Protein AF-A0A9D6F5I5-F1 (afdb_monomer)

pLDDT: mean 85.79, std 15.67, range [41.0, 98.31]

Structure (mmCIF, N/CA/C/O backbone):
data_AF-A0A9D6F5I5-F1
#
_entry.id   AF-A0A9D6F5I5-F1
#
loop_
_atom_site.group_PDB
_atom_site.id
_atom_site.type_symbol
_atom_site.label_atom_id
_atom_site.label_alt_id
_atom_site.label_comp_id
_atom_site.label_asym_id
_atom_site.label_entity_id
_atom_site.label_seq_id
_atom_site.pdbx_PDB_ins_code
_atom_site.Cartn_x
_atom_site.Cartn_y
_atom_site.Cartn_z
_atom_site.occupancy
_atom_site.B_iso_or_equiv
_atom_site.auth_seq_id
_atom_site.auth_comp_id
_atom_site.auth_asym_id
_atom_site.auth_atom_id
_atom_site.pdbx_PDB_model_num
ATOM 1 N N . MET A 1 1 ? 26.622 -11.776 43.137 1.00 51.50 1 MET A N 1
ATOM 2 C CA . MET A 1 1 ? 26.596 -10.691 42.119 1.00 51.50 1 MET A CA 1
ATOM 3 C C . MET A 1 1 ? 27.071 -11.110 40.715 1.00 51.50 1 MET A C 1
ATOM 5 O O . MET A 1 1 ? 27.052 -10.270 39.824 1.00 51.50 1 MET A O 1
ATOM 9 N N . ALA A 1 2 ? 27.438 -12.376 40.465 1.00 51.19 2 ALA A N 1
ATOM 10 C CA . ALA A 1 2 ? 27.791 -12.853 39.118 1.00 51.19 2 ALA A CA 1
ATOM 11 C C . ALA A 1 2 ? 26.569 -13.289 38.275 1.00 51.19 2 ALA A C 1
ATOM 13 O O . ALA A 1 2 ? 26.605 -13.208 37.051 1.00 51.19 2 ALA A O 1
ATOM 14 N N . GLU A 1 3 ? 25.461 -13.675 38.912 1.00 49.00 3 GLU A N 1
ATOM 15 C CA . GLU A 1 3 ? 24.304 -14.272 38.224 1.00 49.00 3 GLU A CA 1
ATOM 16 C C . GLU A 1 3 ? 23.488 -13.281 37.372 1.00 49.00 3 GLU A C 1
ATOM 18 O O . GLU A 1 3 ? 23.014 -13.654 36.304 1.00 49.00 3 GLU A O 1
ATOM 23 N N . MET A 1 4 ? 23.401 -11.995 37.750 1.00 51.09 4 MET A N 1
ATOM 24 C CA . MET A 1 4 ? 22.683 -10.975 36.955 1.00 51.09 4 MET A CA 1
ATOM 25 C C . MET A 1 4 ? 23.381 -10.592 35.638 1.00 51.09 4 MET A C 1
ATOM 27 O O . MET A 1 4 ? 22.740 -10.075 34.721 1.00 51.09 4 MET A O 1
ATOM 31 N N . ARG A 1 5 ? 24.695 -10.829 35.522 1.00 54.31 5 ARG A N 1
ATOM 32 C CA . ARG A 1 5 ? 25.448 -10.511 34.296 1.00 54.31 5 ARG A CA 1
ATOM 33 C C . ARG A 1 5 ? 25.302 -11.606 33.246 1.00 54.31 5 ARG A C 1
ATOM 35 O O . ARG A 1 5 ? 25.242 -11.298 32.062 1.00 54.31 5 ARG A O 1
ATOM 42 N N . VAL A 1 6 ? 25.186 -12.860 33.679 1.00 59.25 6 VAL A N 1
ATOM 43 C CA . VAL A 1 6 ? 25.039 -14.009 32.777 1.00 59.25 6 VAL A CA 1
ATOM 44 C C . VAL A 1 6 ? 23.636 -14.047 32.168 1.00 59.25 6 VAL A C 1
ATOM 46 O O . VAL A 1 6 ? 23.504 -14.226 30.962 1.00 59.25 6 VAL A O 1
ATOM 49 N N . SER A 1 7 ? 22.592 -13.779 32.956 1.00 60.09 7 SER A N 1
ATOM 50 C CA . SER A 1 7 ? 21.209 -13.727 32.461 1.00 60.09 7 SER A CA 1
ATOM 51 C C . SER A 1 7 ? 20.972 -12.581 31.472 1.00 60.09 7 SER A C 1
ATOM 53 O O . SER A 1 7 ? 20.379 -12.798 30.418 1.00 60.09 7 SER A O 1
ATOM 55 N N . SER A 1 8 ? 21.511 -11.388 31.739 1.00 63.06 8 SER A N 1
ATOM 56 C CA . SER A 1 8 ? 21.415 -10.251 30.808 1.00 63.06 8 SER A CA 1
ATOM 57 C C . SER A 1 8 ? 22.163 -10.507 29.493 1.00 63.06 8 SER A C 1
ATOM 59 O O . SER A 1 8 ? 21.682 -10.142 28.421 1.00 63.06 8 SER A O 1
ATOM 61 N N . PHE A 1 9 ? 23.319 -11.176 29.557 1.00 68.38 9 PHE A N 1
ATOM 62 C CA . PHE A 1 9 ? 24.098 -11.525 28.368 1.00 68.38 9 PHE A CA 1
ATOM 63 C C . PHE A 1 9 ? 23.409 -12.605 27.523 1.00 68.38 9 PHE A C 1
ATOM 65 O O . PHE A 1 9 ? 23.397 -12.505 26.299 1.00 68.38 9 PHE A O 1
ATOM 72 N N . LEU A 1 10 ? 22.776 -13.598 28.158 1.00 65.31 10 LEU A N 1
ATOM 73 C CA . LEU A 1 10 ? 22.004 -14.637 27.466 1.00 65.31 10 LEU A CA 1
ATOM 74 C C . LEU A 1 10 ? 20.763 -14.070 26.767 1.00 65.31 10 LEU A C 1
ATOM 76 O O . LEU A 1 10 ? 20.483 -14.450 25.633 1.00 65.31 10 LEU A O 1
ATOM 80 N N . VAL A 1 11 ? 20.055 -13.127 27.397 1.00 69.69 11 VAL A N 1
ATOM 81 C CA . VAL A 1 11 ? 18.918 -12.437 26.766 1.00 69.69 11 VAL A CA 1
ATOM 82 C C . VAL A 1 11 ? 19.387 -11.598 25.577 1.00 69.69 11 VAL A C 1
ATOM 84 O O . VAL A 1 11 ? 18.787 -11.674 24.508 1.00 69.69 11 VAL A O 1
ATOM 87 N N . LEU A 1 12 ? 20.489 -10.854 25.712 1.00 69.50 12 LEU A N 1
ATOM 88 C CA . LEU A 1 12 ? 21.042 -10.065 24.611 1.00 69.50 12 LEU A CA 1
ATOM 89 C C . LEU A 1 12 ? 21.503 -10.955 23.445 1.00 69.50 12 LEU A C 1
ATOM 91 O O . LEU A 1 12 ? 21.184 -10.667 22.296 1.00 69.50 12 LEU A O 1
ATOM 95 N N . ALA A 1 13 ? 22.200 -12.059 23.730 1.00 66.00 13 ALA A N 1
ATOM 96 C CA . ALA A 1 13 ? 22.637 -13.018 22.717 1.00 66.00 13 ALA A CA 1
ATOM 97 C C . ALA A 1 13 ? 21.449 -13.693 22.013 1.00 66.00 13 ALA A C 1
ATOM 99 O O . ALA A 1 13 ? 21.483 -13.868 20.796 1.00 66.00 13 ALA A O 1
ATOM 100 N N . ALA A 1 14 ? 20.375 -14.008 22.745 1.00 69.62 14 ALA A N 1
ATOM 101 C CA . ALA A 1 14 ? 19.144 -14.533 22.165 1.00 69.62 14 ALA A CA 1
ATOM 102 C C . ALA A 1 14 ? 18.464 -13.502 21.251 1.00 69.62 14 ALA A C 1
ATOM 104 O O . ALA A 1 14 ? 18.068 -13.841 20.139 1.00 69.62 14 ALA A O 1
ATOM 105 N N . VAL A 1 15 ? 18.387 -12.234 21.666 1.00 70.25 15 VAL A N 1
ATOM 106 C CA . VAL A 1 15 ? 17.809 -11.155 20.848 1.00 70.25 15 VAL A CA 1
ATOM 107 C C . VAL A 1 15 ? 18.645 -10.909 19.592 1.00 70.25 15 VAL A C 1
ATOM 109 O O . VAL A 1 15 ? 18.094 -10.878 18.496 1.00 70.25 15 VAL A O 1
ATOM 112 N N . VAL A 1 16 ? 19.970 -10.798 19.716 1.00 72.62 16 VAL A N 1
ATOM 113 C CA . VAL A 1 16 ? 20.873 -10.593 18.570 1.00 72.62 16 VAL A CA 1
ATOM 114 C C . VAL A 1 16 ? 20.854 -11.799 17.630 1.00 72.62 16 VAL A C 1
ATOM 116 O O . VAL A 1 16 ? 20.830 -11.616 16.416 1.00 72.62 16 VAL A O 1
ATOM 119 N N . GLY A 1 17 ? 20.796 -13.022 18.162 1.00 72.06 17 GLY A N 1
ATOM 120 C CA . GLY A 1 17 ? 20.667 -14.241 17.364 1.00 72.06 17 GLY A CA 1
ATOM 121 C C . GLY A 1 17 ? 19.351 -14.293 16.587 1.00 72.06 17 GLY A C 1
ATOM 122 O O . GLY A 1 17 ? 19.360 -14.568 15.390 1.00 72.06 17 GLY A O 1
ATOM 123 N N . VAL A 1 18 ? 18.228 -13.956 17.228 1.00 68.69 18 VAL A N 1
ATOM 124 C CA . VAL A 1 18 ? 16.911 -13.907 16.571 1.00 68.69 18 VAL A CA 1
ATOM 125 C C . VAL A 1 18 ? 16.880 -12.817 15.501 1.00 68.69 18 VAL A C 1
ATOM 127 O O . VAL A 1 18 ? 16.489 -13.089 14.370 1.00 68.69 18 VAL A O 1
ATOM 130 N N . VAL A 1 19 ? 17.347 -11.606 15.813 1.00 67.94 19 VAL A N 1
ATOM 131 C CA . VAL A 1 19 ? 17.396 -10.494 14.850 1.00 67.94 19 VAL A CA 1
ATOM 132 C C . VAL A 1 19 ? 18.329 -10.821 13.680 1.00 67.94 19 VAL A C 1
ATOM 134 O O . VAL A 1 19 ? 17.962 -10.602 12.528 1.00 67.94 19 VAL A O 1
ATOM 137 N N . GLY A 1 20 ? 19.501 -11.404 13.944 1.00 64.62 20 GLY A N 1
ATOM 138 C CA . GLY A 1 20 ? 20.462 -11.799 12.914 1.00 64.62 20 GLY A CA 1
ATOM 139 C C . GLY A 1 20 ? 19.914 -12.867 11.966 1.00 64.62 20 GLY A C 1
ATOM 140 O O . GLY A 1 20 ? 20.012 -12.717 10.751 1.00 64.62 20 GLY A O 1
ATOM 141 N N . VAL A 1 21 ? 19.267 -13.907 12.500 1.00 61.44 21 VAL A N 1
ATOM 142 C CA . VAL A 1 21 ? 18.631 -14.966 11.694 1.00 61.44 21 VAL A CA 1
ATOM 143 C C . VAL A 1 21 ? 17.489 -14.411 10.844 1.00 61.44 21 VAL A C 1
ATOM 145 O O . VAL A 1 21 ? 17.321 -14.814 9.698 1.00 61.44 21 VAL A O 1
ATOM 148 N N . VAL A 1 22 ? 16.732 -13.451 11.369 1.00 56.22 22 VAL A N 1
ATOM 149 C CA . VAL A 1 22 ? 15.618 -12.807 10.664 1.00 56.22 22 VAL A CA 1
ATOM 150 C C . VAL A 1 22 ? 16.105 -11.942 9.514 1.00 56.22 22 VAL A C 1
ATOM 152 O O . VAL A 1 22 ? 15.560 -12.034 8.418 1.00 56.22 22 VAL A O 1
ATOM 155 N N . VAL A 1 23 ? 17.143 -11.135 9.741 1.00 61.41 23 VAL A N 1
ATOM 156 C CA . VAL A 1 23 ? 17.766 -10.330 8.685 1.00 61.41 23 VAL A CA 1
ATOM 157 C C . VAL A 1 23 ? 18.320 -11.254 7.598 1.00 61.41 23 VAL A C 1
ATOM 159 O O . VAL A 1 23 ? 18.020 -11.069 6.424 1.00 61.41 23 VAL A O 1
ATOM 162 N N . LEU A 1 24 ? 19.039 -12.314 7.971 1.00 56.88 24 LEU A N 1
ATOM 163 C CA . LEU A 1 24 ? 19.604 -13.262 7.007 1.00 56.88 24 LEU A CA 1
ATOM 164 C C . LEU A 1 24 ? 18.535 -14.070 6.248 1.00 56.88 24 LEU A C 1
ATOM 166 O O . LEU A 1 24 ? 18.738 -14.386 5.076 1.00 56.88 24 LEU A O 1
ATOM 170 N N . ALA A 1 25 ? 17.388 -14.360 6.868 1.00 57.78 25 ALA A N 1
ATOM 171 C CA . ALA A 1 25 ? 16.251 -15.006 6.211 1.00 57.78 25 ALA A CA 1
ATOM 172 C C . ALA A 1 25 ? 15.509 -14.058 5.250 1.00 57.78 25 ALA A C 1
ATOM 174 O O . ALA A 1 25 ? 15.155 -14.471 4.149 1.00 57.78 25 ALA A O 1
ATOM 175 N N . PHE A 1 26 ? 15.318 -12.786 5.622 1.00 54.62 26 PHE A N 1
ATOM 176 C CA . PHE A 1 26 ? 14.706 -11.772 4.750 1.00 54.62 26 PHE A CA 1
ATOM 177 C C . PHE A 1 26 ? 15.568 -11.446 3.521 1.00 54.62 26 PHE A C 1
ATOM 179 O O . PHE A 1 26 ? 15.021 -11.141 2.466 1.00 54.62 26 PHE A O 1
ATOM 186 N N . PHE A 1 27 ? 16.896 -11.551 3.635 1.00 51.22 27 PHE A N 1
ATOM 187 C CA . PHE A 1 27 ? 17.845 -11.341 2.533 1.00 51.22 27 PHE A CA 1
ATOM 188 C C . PHE A 1 27 ? 18.249 -12.633 1.791 1.00 51.22 27 PHE A C 1
ATOM 190 O O . PHE A 1 27 ? 19.185 -12.614 0.995 1.00 51.22 27 PHE A O 1
ATOM 197 N N . GLY A 1 28 ? 17.562 -13.759 2.027 1.00 44.28 28 GLY A N 1
ATOM 198 C CA . GLY A 1 28 ? 17.735 -14.993 1.246 1.00 44.28 28 GLY A CA 1
ATOM 199 C C . GLY A 1 28 ? 19.041 -15.765 1.485 1.00 44.28 28 GLY A C 1
ATOM 200 O O . GLY A 1 28 ? 19.392 -16.620 0.678 1.00 44.28 28 GLY A O 1
ATOM 201 N N . TYR A 1 29 ? 19.763 -15.496 2.579 1.00 48.44 29 TYR A N 1
ATOM 202 C CA . TYR A 1 29 ? 21.096 -16.066 2.832 1.00 48.44 29 TYR A CA 1
ATOM 203 C C . TYR A 1 29 ? 21.078 -17.443 3.525 1.00 48.44 29 TYR A C 1
ATOM 205 O O . TYR A 1 29 ? 22.088 -18.144 3.519 1.00 48.44 29 TYR A O 1
ATOM 213 N N . ILE A 1 30 ? 19.958 -17.851 4.139 1.00 41.00 30 ILE A N 1
ATOM 214 C CA . ILE A 1 30 ? 19.840 -19.136 4.854 1.00 41.00 30 ILE A CA 1
ATOM 215 C C . ILE A 1 30 ? 18.562 -19.867 4.424 1.00 41.00 30 ILE A C 1
ATOM 217 O O . ILE A 1 30 ? 17.453 -19.380 4.638 1.00 41.00 30 ILE A O 1
ATOM 221 N N . GLY A 1 31 ? 18.709 -21.077 3.874 1.00 42.28 31 GLY A N 1
ATOM 222 C CA . GLY A 1 31 ? 17.602 -22.005 3.629 1.00 42.28 31 GLY A CA 1
ATOM 223 C C . GLY A 1 31 ? 17.143 -22.672 4.928 1.00 42.28 31 GLY A C 1
ATOM 224 O O . GLY A 1 31 ? 17.719 -23.667 5.363 1.00 42.28 31 GLY A O 1
ATOM 225 N N . ILE A 1 32 ? 16.115 -22.125 5.581 1.00 47.78 32 ILE A N 1
ATOM 226 C CA . ILE A 1 32 ? 15.595 -22.645 6.857 1.00 47.78 32 ILE A CA 1
ATOM 227 C C . ILE A 1 32 ? 14.563 -23.755 6.582 1.00 47.78 32 ILE A C 1
ATOM 229 O O . ILE A 1 32 ? 13.362 -23.505 6.518 1.00 47.78 32 ILE A O 1
ATOM 233 N N . GLY A 1 33 ? 15.042 -24.993 6.407 1.00 41.75 33 GLY A N 1
ATOM 234 C CA . GLY A 1 33 ? 14.223 -26.173 6.076 1.00 41.75 33 GLY A CA 1
ATOM 235 C C . GLY A 1 33 ? 13.722 -27.030 7.253 1.00 41.75 33 GLY A C 1
ATOM 236 O O . GLY A 1 33 ? 13.024 -28.007 7.010 1.00 41.75 33 GLY A O 1
ATOM 237 N N . TRP A 1 34 ? 14.057 -26.715 8.515 1.00 47.59 34 TRP A N 1
ATOM 238 C CA . TRP A 1 34 ? 13.844 -27.650 9.647 1.00 47.59 34 TRP A CA 1
ATOM 239 C C . TRP A 1 34 ? 13.177 -27.090 10.919 1.00 47.59 34 TRP A C 1
ATOM 241 O O . TRP A 1 34 ? 12.869 -27.854 11.832 1.00 47.59 34 TRP A O 1
ATOM 251 N N . LEU A 1 35 ? 12.926 -25.779 11.015 1.00 46.94 35 LEU A N 1
ATOM 252 C CA . LEU A 1 35 ? 12.236 -25.197 12.174 1.00 46.94 35 LEU A CA 1
ATOM 253 C C . LEU A 1 35 ? 10.726 -25.268 11.954 1.00 46.94 35 LEU A C 1
ATOM 255 O O . LEU A 1 35 ? 10.239 -24.857 10.904 1.00 46.94 35 LEU A O 1
ATOM 259 N N . ASN A 1 36 ? 9.996 -25.780 12.949 1.00 52.22 36 ASN A N 1
ATOM 260 C CA . ASN A 1 36 ? 8.542 -25.923 12.930 1.00 52.22 36 ASN A CA 1
ATOM 261 C C . ASN A 1 36 ? 7.889 -24.549 12.686 1.00 52.22 36 ASN A C 1
ATOM 263 O O . ASN A 1 36 ? 7.715 -23.749 13.610 1.00 52.22 36 ASN A O 1
ATOM 267 N N . GLN A 1 37 ? 7.602 -24.257 11.412 1.00 55.47 37 GLN A N 1
ATOM 268 C CA . GLN A 1 37 ? 7.357 -22.906 10.902 1.00 55.47 37 GLN A CA 1
ATOM 269 C C . GLN A 1 37 ? 6.217 -22.198 11.630 1.00 55.47 37 GLN A C 1
ATOM 271 O O . GLN A 1 37 ? 6.246 -20.981 11.744 1.00 55.47 37 GLN A O 1
ATOM 276 N N . LYS A 1 38 ? 5.235 -22.939 12.154 1.00 52.84 38 LYS A N 1
ATOM 277 C CA . LYS A 1 38 ? 4.082 -22.372 12.864 1.00 52.84 38 LYS A CA 1
ATOM 278 C C . LYS A 1 38 ? 4.467 -21.760 14.213 1.00 52.84 38 LYS A C 1
ATOM 280 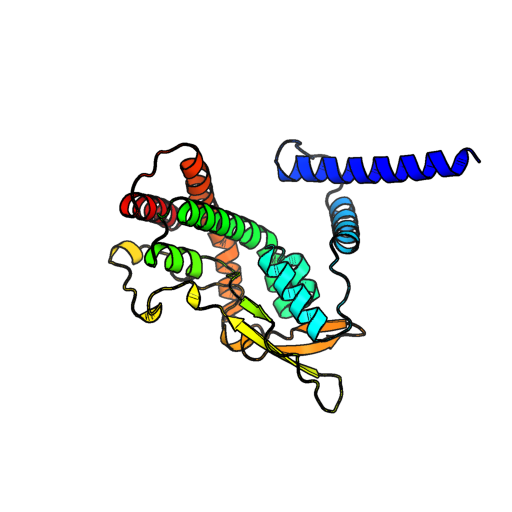O O . LYS A 1 38 ? 4.202 -20.585 14.429 1.00 52.84 38 LYS A O 1
ATOM 285 N N . ASN A 1 39 ? 5.185 -22.497 15.061 1.00 50.41 39 ASN A N 1
ATOM 286 C CA . ASN A 1 39 ? 5.555 -22.022 16.402 1.00 50.41 39 ASN A CA 1
ATOM 287 C C . ASN A 1 39 ? 6.603 -20.902 16.348 1.00 50.41 39 ASN A C 1
ATOM 289 O O . ASN A 1 39 ? 6.554 -19.969 17.146 1.00 50.41 39 ASN A O 1
ATOM 293 N N . LEU A 1 40 ? 7.533 -20.967 15.386 1.00 56.03 40 LEU A N 1
ATOM 294 C CA . LEU A 1 40 ? 8.501 -19.892 15.168 1.00 56.03 40 LEU A CA 1
ATOM 295 C C . LEU A 1 40 ? 7.805 -18.640 14.631 1.00 56.03 40 LEU A C 1
ATOM 297 O O . LEU A 1 40 ? 8.091 -17.549 15.100 1.00 56.03 40 LEU A O 1
ATOM 301 N N . LYS A 1 41 ? 6.869 -18.790 13.689 1.00 56.34 41 LYS A N 1
ATOM 302 C CA . LYS A 1 41 ? 6.108 -17.675 13.123 1.00 56.34 41 LYS A CA 1
ATOM 303 C C . LYS A 1 41 ? 5.210 -17.014 14.163 1.00 56.34 41 LYS A C 1
ATOM 305 O O . LYS A 1 41 ? 5.193 -15.798 14.216 1.00 56.34 41 LYS A O 1
ATOM 310 N N . GLU A 1 42 ? 4.539 -17.767 15.028 1.00 54.81 42 GLU A N 1
ATOM 311 C CA . GLU A 1 42 ? 3.703 -17.202 16.098 1.00 54.81 42 GLU A CA 1
ATOM 312 C C . GLU A 1 42 ? 4.531 -16.497 17.182 1.00 54.81 42 GLU A C 1
ATOM 314 O O . GLU A 1 42 ? 4.218 -15.368 17.557 1.00 54.81 42 GLU A O 1
ATOM 319 N N . ALA A 1 43 ? 5.634 -17.105 17.636 1.00 55.56 43 ALA A N 1
ATOM 320 C CA . ALA A 1 43 ? 6.542 -16.476 18.597 1.00 55.56 43 ALA A CA 1
ATOM 321 C C . ALA A 1 43 ? 7.255 -15.250 18.001 1.00 55.56 43 ALA A C 1
ATOM 323 O O . ALA A 1 43 ? 7.436 -14.239 18.678 1.00 55.56 43 ALA A O 1
ATOM 324 N N . PHE A 1 44 ? 7.622 -15.314 16.721 1.00 59.47 44 PHE A N 1
ATOM 325 C CA . PHE A 1 44 ? 8.238 -14.212 15.996 1.00 59.47 44 PHE A CA 1
ATOM 326 C C . PHE A 1 44 ? 7.242 -13.092 15.714 1.00 59.47 44 PHE A C 1
ATOM 328 O O . PHE A 1 44 ? 7.588 -11.936 15.890 1.00 59.47 44 PHE A O 1
ATOM 335 N N . GLU A 1 45 ? 5.997 -13.396 15.353 1.00 59.50 45 GLU A N 1
ATOM 336 C CA . GLU A 1 45 ? 4.948 -12.397 15.144 1.00 59.50 45 GLU A CA 1
ATOM 337 C C . GLU A 1 45 ? 4.502 -11.753 16.462 1.00 59.50 45 GLU A C 1
ATOM 339 O O . GLU A 1 45 ? 4.273 -10.544 16.488 1.00 59.50 45 GLU A O 1
ATOM 344 N N . GLY A 1 46 ? 4.437 -12.516 17.560 1.00 57.38 46 GLY A N 1
ATOM 345 C CA . GLY A 1 46 ? 4.171 -12.002 18.907 1.00 57.38 46 GLY A CA 1
ATOM 346 C C . GLY A 1 46 ? 5.320 -11.150 19.458 1.00 57.38 46 GLY A C 1
ATOM 347 O O . GLY A 1 46 ? 5.089 -10.056 19.975 1.00 57.38 46 GLY A O 1
ATOM 348 N N . GLY A 1 47 ? 6.566 -11.600 19.281 1.00 54.97 47 GLY A N 1
ATOM 349 C CA . GLY A 1 47 ? 7.778 -10.876 19.678 1.00 54.97 47 GLY A CA 1
ATOM 350 C C . GLY A 1 47 ? 8.045 -9.633 18.828 1.00 54.97 47 GLY A C 1
ATOM 351 O O . GLY A 1 47 ? 8.296 -8.560 19.379 1.00 54.97 47 GLY A O 1
ATOM 352 N N . LEU A 1 48 ? 7.917 -9.730 17.499 1.00 57.25 48 LEU A N 1
ATOM 353 C CA . LEU A 1 48 ? 7.952 -8.576 16.598 1.00 57.25 48 LEU A CA 1
ATOM 354 C C . LEU A 1 48 ? 6.856 -7.597 16.959 1.00 57.25 48 LEU A C 1
ATOM 356 O O . LEU A 1 48 ? 7.146 -6.422 17.064 1.00 57.25 48 LEU A O 1
ATOM 360 N N . ALA A 1 49 ? 5.613 -8.027 17.172 1.00 53.50 49 ALA A N 1
ATOM 361 C CA . ALA A 1 49 ? 4.522 -7.119 17.520 1.00 53.50 49 ALA A CA 1
ATOM 362 C C . ALA A 1 49 ? 4.803 -6.295 18.785 1.00 53.50 49 ALA A C 1
ATOM 364 O O . ALA A 1 49 ? 4.559 -5.090 18.793 1.00 53.50 49 ALA A O 1
ATOM 365 N N . ALA A 1 50 ? 5.330 -6.936 19.830 1.00 55.66 50 ALA A N 1
ATOM 366 C CA . ALA A 1 50 ? 5.674 -6.270 21.082 1.00 55.66 50 ALA A CA 1
ATOM 367 C C . ALA A 1 50 ? 6.877 -5.321 20.932 1.00 55.66 50 ALA A C 1
ATOM 369 O O . ALA A 1 50 ? 6.923 -4.281 21.582 1.00 55.66 50 ALA A O 1
ATOM 370 N N . THR A 1 51 ? 7.830 -5.645 20.053 1.00 59.75 51 THR A N 1
ATOM 371 C CA . THR A 1 51 ? 9.039 -4.830 19.819 1.00 59.75 51 THR A CA 1
ATOM 372 C C . THR A 1 51 ? 8.881 -3.771 18.724 1.00 59.75 51 THR A C 1
ATOM 374 O O . THR A 1 51 ? 9.599 -2.778 18.727 1.00 59.75 51 THR A O 1
ATOM 377 N N . SER A 1 52 ? 7.924 -3.936 17.810 1.00 65.88 52 SER A N 1
ATOM 378 C CA . SER A 1 52 ? 7.671 -3.041 16.668 1.00 65.88 52 SER A CA 1
ATOM 379 C C . SER A 1 52 ? 6.743 -1.870 16.992 1.00 65.88 52 SER A C 1
ATOM 381 O O . SER A 1 52 ? 6.487 -1.047 16.119 1.00 65.88 52 SER A O 1
ATOM 383 N N . GLY A 1 53 ? 6.242 -1.775 18.229 1.00 79.44 53 GLY A N 1
ATOM 384 C CA . GLY A 1 53 ? 5.383 -0.672 18.676 1.00 79.44 53 GLY A CA 1
ATOM 385 C C . GLY A 1 53 ? 3.900 -0.816 18.306 1.00 79.44 53 GLY A C 1
ATOM 386 O O . GLY A 1 53 ? 3.092 0.030 18.692 1.00 79.44 53 GLY A O 1
ATOM 387 N N . TYR A 1 54 ? 3.501 -1.906 17.638 1.00 88.12 54 TYR A N 1
ATOM 388 C CA . TYR A 1 54 ? 2.107 -2.161 17.250 1.00 88.12 54 TYR A CA 1
ATOM 389 C C . TYR A 1 54 ? 1.276 -2.768 18.390 1.00 88.12 54 TYR A C 1
ATOM 391 O O . TYR A 1 54 ? 0.751 -3.885 18.292 1.00 88.12 54 TYR A O 1
ATOM 399 N N . THR A 1 55 ? 1.160 -2.014 19.485 1.00 92.94 55 THR A N 1
ATOM 400 C CA . THR A 1 55 ? 0.300 -2.336 20.630 1.00 92.94 55 THR A CA 1
ATOM 401 C C . THR A 1 55 ? -1.173 -2.034 20.326 1.00 92.94 55 THR A C 1
ATOM 403 O O . THR A 1 55 ? -1.451 -1.215 19.434 1.00 92.94 55 THR A O 1
ATOM 406 N N . PRO A 1 56 ? -2.120 -2.646 21.061 1.00 95.44 56 PRO A N 1
ATOM 407 C CA . PRO A 1 56 ? -3.536 -2.288 21.000 1.00 95.44 56 PRO A CA 1
ATOM 408 C C . PRO A 1 56 ? -3.769 -0.777 21.078 1.00 95.44 56 PRO A C 1
ATOM 410 O O . PRO A 1 56 ? -3.132 -0.095 21.881 1.00 95.44 56 PRO A O 1
ATOM 413 N N . ALA A 1 57 ? -4.653 -0.244 20.235 1.00 96.50 57 ALA A N 1
ATOM 414 C CA . ALA A 1 57 ? -4.981 1.179 20.240 1.00 96.50 57 ALA A CA 1
ATOM 415 C C . ALA A 1 57 ? -6.001 1.491 21.341 1.00 96.50 57 ALA A C 1
ATOM 417 O O . ALA A 1 57 ? -7.083 0.901 21.377 1.00 96.50 57 ALA A O 1
ATOM 418 N N . LYS A 1 58 ? -5.664 2.424 22.234 1.00 96.06 58 LYS A N 1
ATOM 419 C CA . LYS A 1 58 ? -6.512 2.821 23.369 1.00 96.06 58 LYS A CA 1
ATOM 420 C C . LYS A 1 58 ? -7.382 4.036 23.070 1.00 96.06 58 LYS A C 1
ATOM 422 O O . LYS A 1 58 ? -8.352 4.278 23.786 1.00 96.06 58 LYS A O 1
ATOM 427 N N . THR A 1 59 ? -7.093 4.750 21.985 1.00 96.31 59 THR A N 1
ATOM 428 C CA . THR A 1 59 ? -7.900 5.875 21.500 1.00 96.31 59 THR A CA 1
ATOM 429 C C . THR A 1 59 ? -8.222 5.724 20.009 1.00 96.31 59 THR A C 1
ATOM 431 O O . THR A 1 59 ? -7.484 5.037 19.293 1.00 96.31 59 THR A O 1
ATOM 434 N N . PRO A 1 60 ? -9.283 6.385 19.506 1.00 97.06 60 PRO A N 1
ATOM 435 C CA . PRO A 1 60 ? -9.564 6.434 18.074 1.00 97.06 60 PRO A CA 1
ATOM 436 C C . PRO A 1 60 ? -8.384 6.972 17.250 1.00 97.06 60 PRO A C 1
ATOM 438 O O . PRO A 1 60 ? -8.063 6.415 16.202 1.00 97.06 60 PRO A O 1
ATOM 441 N N . SER A 1 61 ? -7.711 8.023 17.736 1.00 97.38 61 SER A N 1
ATOM 442 C CA . SER A 1 61 ? -6.547 8.616 17.062 1.00 97.38 61 SER A CA 1
ATOM 443 C C . SER A 1 61 ? -5.397 7.621 16.945 1.00 97.38 61 SER A C 1
ATOM 445 O O . SER A 1 61 ? -4.887 7.416 15.849 1.00 97.38 61 SER A O 1
ATOM 447 N N . GLU A 1 62 ? -5.060 6.921 18.036 1.00 96.62 62 GLU A N 1
ATOM 448 C CA . GLU A 1 62 ? -4.007 5.898 18.011 1.00 96.62 62 GLU A CA 1
ATOM 449 C C . GLU A 1 62 ? -4.288 4.799 16.984 1.00 96.62 62 GLU A C 1
ATOM 451 O O . GLU A 1 62 ? -3.359 4.324 16.334 1.00 96.62 62 GLU A O 1
ATOM 456 N N . ALA A 1 63 ? -5.550 4.382 16.832 1.00 97.75 63 ALA A N 1
ATOM 457 C CA . ALA A 1 63 ? -5.916 3.361 15.855 1.00 97.75 63 ALA A CA 1
ATOM 458 C C . ALA A 1 63 ? -5.645 3.842 14.423 1.00 97.75 63 ALA A C 1
ATOM 460 O O . ALA A 1 63 ? -5.086 3.097 13.619 1.00 97.75 63 ALA A O 1
ATOM 461 N N . MET A 1 64 ? -5.995 5.095 14.110 1.00 98.12 64 MET A N 1
ATOM 462 C CA . MET A 1 64 ? -5.741 5.685 12.793 1.00 98.12 64 MET A CA 1
ATOM 463 C C . MET A 1 64 ? -4.254 5.909 12.524 1.00 98.12 64 MET A C 1
ATOM 465 O O . MET A 1 64 ? -3.793 5.596 11.426 1.00 98.12 64 MET A O 1
ATOM 469 N N . ASP A 1 65 ? -3.514 6.421 13.508 1.00 97.25 65 ASP A N 1
ATOM 470 C CA . ASP A 1 65 ? -2.083 6.704 13.384 1.00 97.25 65 ASP A CA 1
ATOM 471 C C . ASP A 1 65 ? -1.295 5.410 13.161 1.00 97.25 65 ASP A C 1
ATOM 473 O O . ASP A 1 65 ? -0.543 5.295 12.194 1.00 97.25 65 ASP A O 1
ATOM 477 N N . LYS A 1 66 ? -1.536 4.385 13.988 1.00 97.31 66 LYS A N 1
ATOM 478 C CA . LYS A 1 66 ? -0.864 3.083 13.862 1.00 97.31 66 LYS A CA 1
ATOM 479 C C . LYS A 1 66 ? -1.256 2.351 12.578 1.00 97.31 66 LYS A C 1
ATOM 481 O O . LYS A 1 66 ? -0.412 1.688 11.971 1.00 97.31 66 LYS A O 1
ATOM 486 N N . PHE A 1 67 ? -2.506 2.489 12.130 1.00 97.75 67 PHE A N 1
ATOM 487 C CA . PHE A 1 67 ? -2.931 1.996 10.821 1.00 97.75 67 PHE A CA 1
ATOM 488 C C . PHE A 1 67 ? -2.156 2.684 9.688 1.00 97.75 67 PHE A C 1
ATOM 490 O O . PHE A 1 67 ? -1.557 2.004 8.856 1.00 97.75 67 PHE A O 1
ATOM 497 N N . GLN A 1 68 ? -2.123 4.021 9.672 1.00 97.38 68 GLN A N 1
ATOM 498 C CA . GLN A 1 68 ? -1.419 4.804 8.652 1.00 97.38 68 GLN A CA 1
ATOM 499 C C . GLN A 1 68 ? 0.076 4.474 8.625 1.00 97.38 68 GLN A C 1
ATOM 501 O O . GLN A 1 68 ? 0.642 4.257 7.549 1.00 97.38 68 GLN A O 1
ATOM 506 N N . GLU A 1 69 ? 0.699 4.365 9.797 1.00 96.56 69 GLU A N 1
ATOM 507 C CA . GLU A 1 69 ? 2.106 4.012 9.942 1.00 96.56 69 GLU A CA 1
ATOM 508 C C . GLU A 1 69 ? 2.386 2.620 9.364 1.00 96.56 69 GLU A C 1
ATOM 510 O O . GLU A 1 69 ? 3.314 2.446 8.570 1.00 96.56 69 GLU A O 1
ATOM 515 N N . ALA A 1 70 ? 1.573 1.623 9.729 1.00 97.00 70 ALA A N 1
ATOM 516 C CA . ALA A 1 70 ? 1.720 0.260 9.233 1.00 97.00 70 ALA A CA 1
ATOM 517 C C . ALA A 1 70 ? 1.564 0.182 7.708 1.00 97.00 70 ALA A C 1
ATOM 519 O O . ALA A 1 70 ? 2.375 -0.467 7.049 1.00 97.00 70 ALA A O 1
ATOM 520 N N . ILE A 1 71 ? 0.575 0.869 7.126 1.00 97.69 71 ILE A N 1
ATOM 521 C CA . ILE A 1 71 ? 0.402 0.918 5.667 1.00 97.69 71 ILE A CA 1
ATOM 522 C C . ILE A 1 71 ? 1.593 1.606 4.990 1.00 97.69 71 ILE A C 1
ATOM 524 O O . ILE A 1 71 ? 2.111 1.087 4.002 1.00 97.69 71 ILE A O 1
ATOM 528 N N . THR A 1 72 ? 2.073 2.725 5.540 1.00 96.19 72 THR A N 1
ATOM 529 C CA . THR A 1 72 ? 3.231 3.464 5.005 1.00 96.19 72 THR A CA 1
ATOM 530 C C . THR A 1 72 ? 4.488 2.598 4.973 1.00 96.19 72 THR A C 1
ATOM 532 O O . THR A 1 72 ? 5.253 2.647 4.015 1.00 96.19 72 THR A O 1
ATOM 535 N N . LYS A 1 73 ? 4.677 1.742 5.984 1.00 96.06 73 LYS A N 1
ATOM 536 C CA . LYS A 1 73 ? 5.777 0.767 6.048 1.00 96.06 73 LYS A CA 1
ATOM 537 C C . LYS A 1 73 ? 5.507 -0.525 5.268 1.00 96.06 73 LYS A C 1
ATOM 539 O O . LYS A 1 73 ? 6.276 -1.476 5.391 1.00 96.06 73 LYS A O 1
ATOM 544 N N . ARG A 1 74 ? 4.412 -0.597 4.502 1.00 97.38 74 ARG A N 1
ATOM 545 C CA . ARG A 1 74 ? 3.962 -1.797 3.776 1.00 97.38 74 ARG A CA 1
ATOM 546 C C . ARG A 1 74 ? 3.731 -3.006 4.686 1.00 97.38 74 ARG A C 1
ATOM 548 O O . ARG A 1 74 ? 3.831 -4.145 4.245 1.00 97.38 74 ARG A O 1
ATOM 555 N N . GLN A 1 75 ? 3.405 -2.799 5.958 1.00 96.38 75 GLN A N 1
ATOM 556 C CA . GLN A 1 75 ? 3.166 -3.860 6.933 1.00 96.38 75 GLN A CA 1
ATOM 557 C C . GLN A 1 75 ? 1.667 -4.126 7.127 1.00 96.38 75 GLN A C 1
ATOM 559 O O . GLN A 1 75 ? 1.103 -3.950 8.208 1.00 96.38 75 GLN A O 1
ATOM 564 N N . TYR A 1 76 ? 1.013 -4.593 6.063 1.00 97.81 76 TYR A N 1
ATOM 565 C CA . TYR A 1 76 ? -0.438 -4.822 6.019 1.00 97.81 76 TYR A CA 1
ATOM 566 C C . TYR A 1 76 ? -0.958 -5.745 7.129 1.00 97.81 76 TYR A C 1
ATOM 568 O O . TYR A 1 76 ? -2.025 -5.502 7.686 1.00 97.81 76 TYR A O 1
ATOM 576 N N . LYS A 1 77 ? -0.180 -6.760 7.523 1.00 96.31 77 LYS A N 1
ATOM 577 C CA . LYS A 1 77 ? -0.545 -7.642 8.638 1.00 96.31 77 LYS A CA 1
ATOM 578 C C . LYS A 1 77 ? -0.591 -6.919 9.994 1.00 96.31 77 LYS A C 1
ATOM 580 O O . LYS A 1 77 ? -1.407 -7.276 10.838 1.00 96.31 77 LYS A O 1
ATOM 585 N N . PHE A 1 78 ? 0.244 -5.901 10.217 1.00 96.31 78 PHE A N 1
ATOM 586 C CA . PHE A 1 78 ? 0.147 -5.073 11.425 1.00 96.31 78 PHE A CA 1
ATOM 587 C C . PHE A 1 78 ? -0.976 -4.043 11.311 1.00 96.31 78 PHE A C 1
ATOM 589 O O . PHE A 1 78 ? -1.692 -3.845 12.288 1.00 96.31 78 PHE A O 1
ATOM 596 N N . ALA A 1 79 ? -1.206 -3.477 10.121 1.00 97.88 79 ALA A N 1
ATOM 597 C CA . ALA A 1 79 ? -2.351 -2.599 9.869 1.00 97.88 79 ALA A CA 1
ATOM 598 C C . ALA A 1 79 ? -3.686 -3.300 10.188 1.00 97.88 79 ALA A C 1
ATOM 600 O O . ALA A 1 79 ? -4.555 -2.705 10.819 1.00 97.88 79 ALA A O 1
ATOM 601 N N . ALA A 1 80 ? -3.804 -4.590 9.849 1.00 97.94 80 ALA A N 1
ATOM 602 C CA . ALA A 1 80 ? -4.980 -5.417 10.121 1.00 97.94 80 ALA A CA 1
ATOM 603 C C . ALA A 1 80 ? -5.403 -5.446 11.601 1.00 97.94 80 ALA A C 1
ATOM 605 O O . ALA A 1 80 ? -6.586 -5.594 11.891 1.00 97.94 80 ALA A O 1
ATOM 606 N N . LYS A 1 81 ? -4.471 -5.264 12.548 1.00 96.88 81 LYS A N 1
ATOM 607 C CA . LYS A 1 81 ? -4.784 -5.226 13.989 1.00 96.88 81 LYS A CA 1
ATOM 608 C C . LYS A 1 81 ? -5.688 -4.059 14.370 1.00 96.88 81 LYS A C 1
ATOM 610 O O . LYS A 1 81 ? -6.445 -4.155 15.330 1.00 96.88 81 LYS A O 1
ATOM 615 N N . TYR A 1 82 ? -5.605 -2.973 13.611 1.00 98.00 82 TYR A N 1
ATOM 616 C CA . TYR A 1 82 ? -6.375 -1.755 13.828 1.00 98.00 82 TYR A CA 1
ATOM 617 C C . TYR A 1 82 ? -7.666 -1.746 13.017 1.00 98.00 82 TYR A C 1
ATOM 619 O O . TYR A 1 82 ? -8.328 -0.720 12.953 1.00 98.00 82 TYR A O 1
ATOM 627 N N . CYS A 1 83 ? -8.051 -2.864 12.402 1.00 98.19 83 CYS A N 1
ATOM 628 C CA . CYS A 1 83 ? -9.263 -2.979 11.603 1.00 98.19 83 CYS A CA 1
ATOM 629 C C . CYS A 1 83 ? -10.204 -4.034 12.185 1.00 98.19 83 CYS A C 1
ATOM 631 O O . CYS A 1 83 ? -9.775 -5.020 12.785 1.00 98.19 83 CYS A O 1
ATOM 633 N N . THR A 1 84 ? -11.500 -3.837 11.973 1.00 97.69 84 THR A N 1
ATOM 634 C CA . THR A 1 84 ? -12.514 -4.875 12.212 1.00 97.69 84 THR A CA 1
ATOM 635 C C . THR A 1 84 ? -12.254 -6.108 11.338 1.00 97.69 84 THR A C 1
ATOM 637 O O . THR A 1 84 ? -11.556 -6.036 10.319 1.00 97.69 84 THR A O 1
ATOM 640 N N . LYS A 1 85 ? -12.811 -7.253 11.755 1.00 96.75 85 LYS A N 1
ATOM 641 C CA . LYS A 1 85 ? -12.508 -8.590 11.215 1.00 96.75 85 LYS A CA 1
ATOM 642 C C . LYS A 1 85 ? -12.469 -8.656 9.683 1.00 96.75 85 LYS A C 1
ATOM 644 O O . LYS A 1 85 ? -11.493 -9.159 9.133 1.00 96.75 85 LYS A O 1
ATOM 649 N N . ASP A 1 86 ? -13.496 -8.148 9.009 1.00 95.06 86 ASP A N 1
ATOM 650 C CA . ASP A 1 86 ? -13.668 -8.367 7.569 1.00 95.06 86 ASP A CA 1
ATOM 651 C C . ASP A 1 86 ? -12.566 -7.687 6.744 1.00 95.06 86 ASP A C 1
ATOM 653 O O . ASP A 1 86 ? -11.979 -8.289 5.845 1.00 95.06 86 ASP A O 1
ATOM 657 N N . TYR A 1 87 ? -12.228 -6.440 7.074 1.00 97.12 87 TYR A N 1
ATOM 658 C CA . TYR A 1 87 ? -11.149 -5.730 6.390 1.00 97.12 87 TYR A CA 1
ATOM 659 C C . TYR A 1 87 ? -9.760 -6.179 6.872 1.00 97.12 87 TYR A C 1
ATOM 661 O O . TYR A 1 87 ? -8.818 -6.267 6.080 1.00 97.12 87 TYR A O 1
ATOM 669 N N . ALA A 1 88 ? -9.633 -6.557 8.149 1.00 97.81 88 ALA A N 1
ATOM 670 C CA . ALA A 1 88 ? -8.416 -7.165 8.682 1.00 97.81 88 ALA A CA 1
ATOM 671 C C . ALA A 1 88 ? -8.040 -8.457 7.934 1.00 97.81 88 ALA A C 1
ATOM 673 O O . ALA A 1 88 ? -6.857 -8.701 7.672 1.00 97.81 88 ALA A O 1
ATOM 674 N N . GLU A 1 89 ? -9.027 -9.264 7.538 1.00 97.00 89 GLU A N 1
ATOM 675 C CA . GLU A 1 89 ? -8.809 -10.465 6.734 1.00 97.00 89 GLU A CA 1
ATOM 676 C C . GLU A 1 89 ? -8.221 -10.125 5.357 1.00 97.00 89 GLU A C 1
ATOM 678 O O . GLU A 1 89 ? -7.238 -10.750 4.946 1.00 97.00 89 GLU A O 1
ATOM 683 N N . PHE A 1 90 ? -8.745 -9.094 4.678 1.00 96.12 90 PHE A N 1
ATOM 684 C CA . PHE A 1 90 ? -8.229 -8.644 3.377 1.00 96.12 90 PHE A CA 1
ATOM 685 C C . PHE A 1 90 ? -6.758 -8.244 3.467 1.00 96.12 90 PHE A C 1
ATOM 687 O O . PHE A 1 90 ? -5.949 -8.685 2.648 1.00 96.12 90 PHE A O 1
ATOM 694 N N . LEU A 1 91 ? -6.401 -7.449 4.477 1.00 98.12 91 LEU A N 1
ATOM 695 C CA . LEU A 1 91 ? -5.026 -7.006 4.698 1.00 98.12 91 LEU A CA 1
ATOM 696 C C . LEU A 1 91 ? -4.098 -8.168 5.060 1.00 98.12 91 LEU A C 1
ATOM 698 O O . LEU A 1 91 ? -2.976 -8.244 4.561 1.00 98.12 91 LEU A O 1
ATOM 702 N N . THR A 1 92 ? -4.571 -9.098 5.890 1.00 97.75 92 THR A N 1
ATOM 703 C CA . THR A 1 92 ? -3.773 -10.240 6.351 1.00 97.75 92 THR A CA 1
ATOM 704 C C . THR A 1 92 ? -3.430 -11.182 5.204 1.00 97.75 92 THR A C 1
ATOM 706 O O . THR A 1 92 ? -2.259 -11.514 5.016 1.00 97.75 92 THR A O 1
ATOM 709 N N . ARG A 1 93 ? -4.423 -11.599 4.411 1.00 97.31 93 ARG A N 1
ATOM 710 C CA . ARG A 1 93 ? -4.200 -12.544 3.304 1.00 97.31 93 ARG A CA 1
ATOM 711 C C . ARG A 1 93 ? -3.448 -11.920 2.126 1.00 97.31 93 ARG A C 1
ATOM 713 O O . ARG A 1 93 ? -2.742 -12.626 1.417 1.00 97.31 93 ARG A O 1
ATOM 720 N N . SER A 1 94 ? -3.557 -10.602 1.947 1.00 97.38 94 SER A N 1
ATOM 721 C CA . SER A 1 94 ? -2.855 -9.874 0.881 1.00 97.38 94 SER A CA 1
ATOM 722 C C . SER A 1 94 ? -1.460 -9.413 1.293 1.00 97.38 94 SER A C 1
ATOM 724 O O . SER A 1 94 ? -0.752 -8.863 0.458 1.00 97.38 94 SER A O 1
ATOM 726 N N . HIS A 1 95 ? -1.058 -9.598 2.557 1.00 97.31 95 HIS A N 1
ATOM 727 C CA . HIS A 1 95 ? 0.138 -8.967 3.112 1.00 97.31 95 HIS A CA 1
ATOM 728 C C . HIS A 1 95 ? 1.392 -9.233 2.286 1.00 97.31 95 HIS A C 1
ATOM 730 O O . HIS A 1 95 ? 2.003 -8.279 1.826 1.00 97.31 95 HIS A O 1
ATOM 736 N N . THR A 1 96 ? 1.761 -10.496 2.067 1.00 96.06 96 THR A N 1
ATOM 737 C CA . THR A 1 96 ? 2.991 -10.837 1.336 1.00 96.06 96 THR A CA 1
ATOM 738 C C . THR A 1 96 ? 2.981 -10.249 -0.076 1.00 96.06 96 THR A C 1
ATOM 740 O O . THR A 1 96 ? 3.910 -9.533 -0.440 1.00 96.06 96 THR A O 1
ATOM 743 N N . ALA A 1 97 ? 1.890 -10.473 -0.815 1.00 96.25 97 ALA A N 1
ATOM 744 C CA . ALA A 1 97 ? 1.678 -9.961 -2.166 1.00 96.25 97 ALA A CA 1
ATOM 745 C C . ALA A 1 97 ? 1.809 -8.432 -2.242 1.00 96.25 97 ALA A C 1
ATOM 747 O O . ALA A 1 97 ? 2.576 -7.892 -3.036 1.00 96.25 97 ALA A O 1
ATOM 748 N N . ALA A 1 98 ? 1.074 -7.723 -1.386 1.00 97.88 98 ALA A N 1
ATOM 749 C CA . ALA A 1 98 ? 1.033 -6.271 -1.405 1.00 97.88 98 ALA A CA 1
ATOM 750 C C . ALA A 1 98 ? 2.334 -5.639 -0.899 1.00 97.88 98 ALA A C 1
ATOM 752 O O . ALA A 1 98 ? 2.735 -4.593 -1.405 1.00 97.88 98 ALA A O 1
ATOM 753 N N . SER A 1 99 ? 3.009 -6.259 0.075 1.00 97.69 99 SER A N 1
ATOM 754 C CA . SER A 1 99 ? 4.283 -5.766 0.604 1.00 97.69 99 SER A CA 1
ATOM 755 C C . SER A 1 99 ? 5.400 -5.842 -0.428 1.00 97.69 99 SER A C 1
ATOM 757 O O . SER A 1 99 ? 6.136 -4.871 -0.574 1.00 97.69 99 SER A O 1
ATOM 759 N N . GLN A 1 100 ? 5.508 -6.960 -1.151 1.00 95.88 100 GLN A N 1
ATOM 760 C CA . GLN A 1 100 ? 6.510 -7.135 -2.206 1.00 95.88 100 GLN A CA 1
ATOM 761 C C . GLN A 1 100 ? 6.279 -6.133 -3.337 1.00 95.88 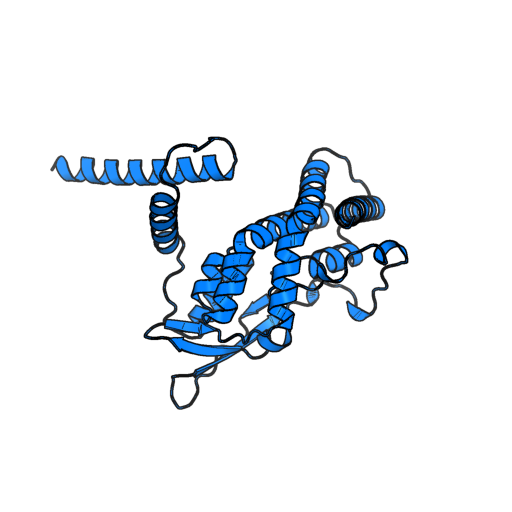100 GLN A C 1
ATOM 763 O O . GLN A 1 100 ? 7.125 -5.280 -3.594 1.00 95.88 100 GLN A O 1
ATOM 768 N N . MET A 1 101 ? 5.082 -6.158 -3.928 1.00 97.00 101 MET A N 1
ATOM 769 C CA . MET A 1 101 ? 4.769 -5.300 -5.067 1.00 97.00 101 MET A CA 1
ATOM 770 C C . MET A 1 101 ? 4.828 -3.807 -4.701 1.00 97.00 101 MET A C 1
ATOM 772 O O . MET A 1 101 ? 5.356 -2.997 -5.459 1.00 97.00 101 MET A O 1
ATOM 776 N N . GLY A 1 102 ? 4.335 -3.429 -3.515 1.00 97.50 102 GLY A N 1
ATOM 777 C CA . GLY A 1 102 ? 4.440 -2.061 -3.004 1.00 97.50 102 GLY A CA 1
ATOM 778 C C . GLY A 1 102 ? 5.889 -1.614 -2.780 1.00 97.50 102 GLY A C 1
ATOM 779 O O . GLY A 1 102 ? 6.224 -0.474 -3.095 1.00 97.50 102 GLY A O 1
ATOM 780 N N . GLY A 1 103 ? 6.756 -2.510 -2.296 1.00 97.38 103 GLY A N 1
ATOM 781 C CA . GLY A 1 103 ? 8.182 -2.237 -2.105 1.00 97.38 103 GLY A CA 1
ATOM 782 C C . GLY A 1 103 ? 8.931 -1.990 -3.418 1.00 97.38 103 GLY A C 1
ATOM 783 O O . GLY A 1 103 ? 9.715 -1.039 -3.50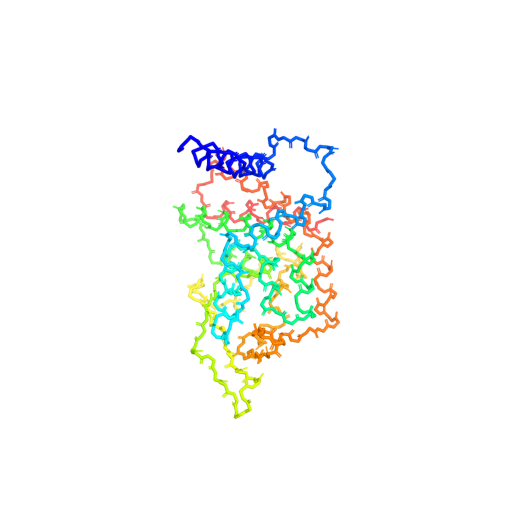8 1.00 97.38 103 GLY A O 1
ATOM 784 N N . ASP A 1 104 ? 8.650 -2.776 -4.459 1.00 97.56 104 ASP A N 1
ATOM 785 C CA . ASP A 1 104 ? 9.248 -2.559 -5.784 1.00 97.56 104 ASP A CA 1
ATOM 786 C C . ASP A 1 104 ? 8.785 -1.233 -6.387 1.00 97.56 104 ASP A C 1
ATOM 788 O O . ASP A 1 104 ? 9.589 -0.450 -6.896 1.00 97.56 104 ASP A O 1
ATOM 792 N N . ILE A 1 105 ? 7.486 -0.938 -6.273 1.00 98.19 105 ILE A N 1
ATOM 793 C CA . ILE A 1 105 ? 6.901 0.327 -6.720 1.00 98.19 105 ILE A CA 1
ATOM 794 C C . ILE A 1 105 ? 7.580 1.515 -6.025 1.00 98.19 105 ILE A C 1
ATOM 796 O O . ILE A 1 105 ? 7.950 2.486 -6.692 1.00 98.19 105 ILE A O 1
ATOM 800 N N . ASP A 1 106 ? 7.772 1.450 -4.707 1.00 97.19 106 ASP A N 1
ATOM 801 C CA . ASP A 1 106 ? 8.452 2.503 -3.949 1.00 97.19 106 ASP A CA 1
ATOM 802 C C . ASP A 1 106 ? 9.912 2.655 -4.398 1.00 97.19 106 ASP A C 1
ATOM 804 O O . ASP A 1 106 ? 10.397 3.777 -4.570 1.00 97.19 106 ASP A O 1
ATOM 808 N N . SER A 1 107 ? 10.594 1.543 -4.672 1.00 96.81 107 SER A N 1
ATOM 809 C CA . SER A 1 107 ? 11.976 1.529 -5.165 1.00 96.81 107 SER A CA 1
ATOM 810 C C . SER A 1 107 ? 12.098 2.197 -6.538 1.00 96.81 107 SER A C 1
ATOM 812 O O . SER A 1 107 ? 12.932 3.090 -6.720 1.00 96.81 107 SER A O 1
ATOM 814 N N . ILE A 1 108 ? 11.212 1.852 -7.478 1.00 97.31 108 ILE A N 1
ATOM 815 C CA . ILE A 1 108 ? 11.151 2.448 -8.822 1.00 97.31 108 ILE A CA 1
ATOM 816 C C . ILE A 1 108 ? 10.839 3.948 -8.738 1.00 97.31 108 ILE A C 1
ATOM 818 O O . ILE A 1 108 ? 11.530 4.757 -9.365 1.00 97.31 108 ILE A O 1
ATOM 822 N N . ARG A 1 109 ? 9.839 4.352 -7.935 1.00 96.31 109 ARG A N 1
ATOM 823 C CA . ARG A 1 109 ? 9.487 5.772 -7.730 1.00 96.31 109 ARG A CA 1
ATOM 824 C C . ARG A 1 109 ? 10.661 6.563 -7.162 1.00 96.31 109 ARG A C 1
ATOM 826 O O . ARG A 1 109 ? 10.990 7.630 -7.684 1.00 96.31 109 ARG A O 1
ATOM 833 N N . ASN A 1 110 ? 11.304 6.048 -6.115 1.00 95.44 110 ASN A N 1
ATOM 834 C CA . ASN A 1 110 ? 12.422 6.712 -5.449 1.00 95.44 110 ASN A CA 1
ATOM 835 C C . ASN A 1 110 ? 13.618 6.878 -6.388 1.00 95.44 110 ASN A C 1
ATOM 837 O O . ASN A 1 110 ? 14.196 7.967 -6.466 1.00 95.44 110 ASN A O 1
ATOM 841 N N . TRP A 1 111 ? 13.961 5.831 -7.139 1.00 95.94 111 TRP A N 1
ATOM 842 C CA . TRP A 1 111 ? 15.034 5.884 -8.125 1.00 95.94 111 TRP A CA 1
ATOM 843 C C . TRP A 1 111 ? 14.720 6.894 -9.238 1.00 95.94 111 TRP A C 1
ATOM 845 O O . TRP A 1 111 ? 15.525 7.792 -9.502 1.00 95.94 111 TRP A O 1
ATOM 855 N N . GLY A 1 112 ? 13.518 6.824 -9.823 1.00 96.25 112 GLY A N 1
ATOM 856 C CA . GLY A 1 112 ? 13.080 7.729 -10.887 1.00 96.25 112 GLY A CA 1
ATOM 857 C C . GLY A 1 112 ? 13.065 9.191 -10.439 1.00 96.25 112 GLY A C 1
ATOM 858 O O . GLY A 1 112 ? 13.526 10.069 -11.172 1.00 96.25 112 GLY A O 1
ATOM 859 N N . LYS A 1 113 ? 12.609 9.463 -9.208 1.00 95.25 113 LYS A N 1
ATOM 860 C CA . LYS A 1 113 ? 12.641 10.801 -8.600 1.00 95.25 113 LYS A CA 1
ATOM 861 C C . LYS A 1 113 ? 14.075 11.294 -8.418 1.00 95.25 113 LYS A C 1
ATOM 863 O O . LYS A 1 113 ? 14.392 12.401 -8.845 1.00 95.25 113 LYS A O 1
ATOM 868 N N . LYS A 1 114 ? 14.960 10.466 -7.849 1.00 95.31 114 LYS A N 1
ATOM 869 C CA . LYS A 1 114 ? 16.381 10.797 -7.633 1.00 95.31 114 LYS A CA 1
ATOM 870 C C . LYS A 1 114 ? 17.110 11.125 -8.939 1.00 95.31 114 LYS A C 1
ATOM 872 O O . LYS A 1 114 ? 18.015 11.953 -8.938 1.00 95.31 114 LYS A O 1
ATOM 877 N N . LYS A 1 115 ? 16.731 10.481 -10.044 1.00 95.50 115 LYS A N 1
ATOM 878 C CA . LYS A 1 115 ? 17.327 10.688 -11.372 1.00 95.50 115 LYS A CA 1
ATOM 879 C C . LYS A 1 115 ? 16.639 11.776 -12.203 1.00 95.50 115 LYS A C 1
ATOM 881 O O . LYS A 1 115 ? 17.102 12.064 -13.299 1.00 95.50 115 LYS A O 1
ATOM 886 N N . GLY A 1 116 ? 15.546 12.372 -11.716 1.00 95.56 116 GLY A N 1
ATOM 887 C CA . GLY A 1 116 ? 14.756 13.340 -12.487 1.00 95.56 116 GLY A CA 1
ATOM 888 C C . GLY A 1 116 ? 14.032 12.727 -13.695 1.00 95.56 116 GLY A C 1
ATOM 889 O O . GLY A 1 116 ? 13.679 13.441 -14.634 1.00 95.56 116 GLY A O 1
ATOM 890 N N . LEU A 1 117 ? 13.824 11.406 -13.684 1.00 96.25 117 LEU A N 1
ATOM 891 C CA . LEU A 1 117 ? 13.232 10.634 -14.780 1.00 96.25 117 LEU A CA 1
ATOM 892 C C . LEU A 1 117 ? 11.752 10.305 -14.561 1.00 96.25 117 LEU A C 1
ATOM 894 O O . LEU A 1 117 ? 11.069 9.901 -15.498 1.00 96.25 117 LEU A O 1
ATOM 898 N N . LEU A 1 118 ? 11.245 10.498 -13.3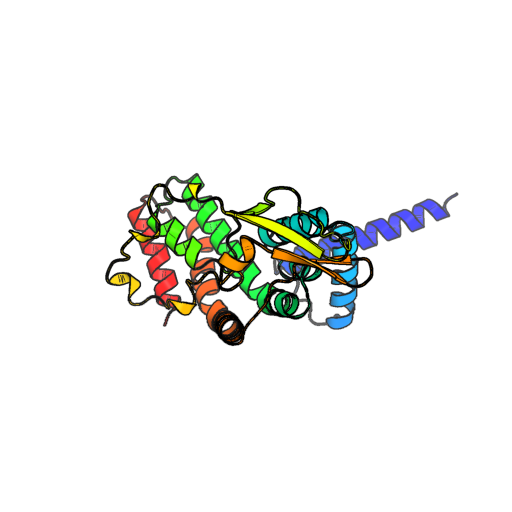42 1.00 94.88 118 LEU A N 1
ATOM 899 C CA . LEU A 1 118 ? 9.849 10.238 -13.012 1.00 94.88 118 LEU A CA 1
ATOM 900 C C . LEU A 1 118 ? 8.929 11.232 -13.742 1.00 94.88 118 LEU A C 1
ATOM 902 O O . LEU A 1 118 ? 9.003 12.441 -13.515 1.00 94.88 118 LEU A O 1
ATOM 906 N N . THR A 1 119 ? 8.082 10.718 -14.633 1.00 92.25 119 THR A N 1
ATOM 907 C CA . THR A 1 119 ? 7.039 11.492 -15.318 1.00 92.25 119 THR A CA 1
ATOM 908 C C . THR A 1 119 ? 5.701 11.326 -14.618 1.00 92.25 119 THR A C 1
ATOM 910 O O . THR A 1 119 ? 5.462 10.344 -13.920 1.00 92.25 119 THR A O 1
ATOM 913 N N . ASP A 1 120 ? 4.793 12.262 -14.857 1.00 90.06 120 ASP A N 1
ATOM 914 C CA . ASP A 1 120 ? 3.413 12.206 -14.379 1.00 90.06 120 ASP A CA 1
ATOM 915 C C . ASP A 1 120 ? 2.673 10.930 -14.809 1.00 90.06 120 ASP A C 1
ATOM 917 O O . ASP A 1 120 ? 1.950 10.324 -14.014 1.00 90.06 120 ASP A O 1
ATOM 921 N N . LYS A 1 121 ? 2.912 10.471 -16.044 1.00 89.94 121 LYS A N 1
ATOM 922 C CA . LYS A 1 121 ? 2.351 9.223 -16.573 1.00 89.94 121 LYS A CA 1
ATOM 923 C C . LYS A 1 121 ? 2.873 8.003 -15.815 1.00 89.94 121 LYS A C 1
ATOM 925 O O . LYS A 1 121 ? 2.073 7.162 -15.408 1.00 89.94 121 LYS A O 1
ATOM 930 N N . VAL A 1 122 ? 4.183 7.925 -15.566 1.00 93.00 122 VAL A N 1
ATOM 931 C CA . VAL A 1 122 ? 4.778 6.843 -14.762 1.00 93.00 122 VAL A CA 1
ATOM 932 C C . VAL A 1 122 ? 4.275 6.895 -13.319 1.00 93.00 122 VAL A C 1
ATOM 934 O O . VAL A 1 122 ? 3.901 5.862 -12.765 1.00 93.00 122 VAL A O 1
ATOM 937 N N . THR A 1 123 ? 4.197 8.087 -12.722 1.00 94.06 123 THR A N 1
ATOM 938 C CA . THR A 1 123 ? 3.648 8.272 -11.374 1.00 94.06 123 THR A CA 1
ATOM 939 C C . THR A 1 123 ? 2.221 7.748 -11.292 1.00 94.06 123 THR A C 1
ATOM 941 O O . THR A 1 123 ? 1.926 6.967 -10.391 1.00 94.06 123 THR A O 1
ATOM 944 N N . LEU A 1 124 ? 1.348 8.104 -12.241 1.00 92.06 124 LEU A N 1
ATOM 945 C CA . LEU A 1 124 ? -0.038 7.629 -12.275 1.00 92.06 124 LEU A CA 1
ATOM 946 C C . LEU A 1 124 ? -0.134 6.118 -12.485 1.00 92.06 124 LEU A C 1
ATOM 948 O O . LEU A 1 124 ? -0.931 5.462 -11.815 1.00 92.06 124 LEU A O 1
ATOM 952 N N . LEU A 1 125 ? 0.681 5.562 -13.378 1.00 93.12 125 LEU A N 1
ATOM 953 C CA . LEU A 1 125 ? 0.707 4.128 -13.646 1.00 93.12 125 LEU A CA 1
ATOM 954 C C . LEU A 1 125 ? 1.072 3.337 -12.385 1.00 93.12 125 LEU A C 1
ATOM 956 O O . LEU A 1 125 ? 0.324 2.458 -11.959 1.00 93.12 125 LEU A O 1
ATOM 960 N N . LEU A 1 126 ? 2.189 3.702 -11.751 1.00 95.88 126 LEU A N 1
ATOM 961 C CA . LEU A 1 126 ? 2.644 3.084 -10.509 1.00 95.88 126 LEU A CA 1
ATOM 962 C C . LEU A 1 126 ? 1.645 3.321 -9.379 1.00 95.88 126 LEU A C 1
ATOM 964 O O . LEU A 1 126 ? 1.450 2.457 -8.538 1.00 95.88 126 LEU A O 1
ATOM 968 N N . TYR A 1 127 ? 1.028 4.502 -9.317 1.00 94.94 127 TYR A N 1
ATOM 969 C CA . TYR A 1 127 ? -0.006 4.833 -8.337 1.00 94.94 127 TYR A CA 1
ATOM 970 C C . TYR A 1 127 ? -1.210 3.905 -8.411 1.00 94.94 127 TYR A C 1
ATOM 972 O O . TYR A 1 127 ? -1.666 3.409 -7.389 1.00 94.94 127 TYR A O 1
ATOM 980 N N . ARG A 1 128 ? -1.716 3.669 -9.620 1.00 93.75 128 ARG A N 1
ATOM 981 C CA . ARG A 1 128 ? -2.885 2.822 -9.849 1.00 93.75 128 ARG A CA 1
ATOM 982 C C . ARG A 1 128 ? -2.589 1.344 -9.595 1.00 93.75 128 ARG A C 1
ATOM 984 O O . ARG A 1 128 ? -3.463 0.646 -9.088 1.00 93.75 128 ARG A O 1
ATOM 991 N N . LEU A 1 129 ? -1.374 0.898 -9.914 1.00 96.31 129 LEU A N 1
ATOM 992 C CA . LEU A 1 129 ? -0.918 -0.472 -9.669 1.00 96.31 129 LEU A CA 1
ATOM 993 C C . LEU A 1 129 ? -0.676 -0.769 -8.180 1.00 96.31 129 LEU A C 1
ATOM 995 O O . LEU A 1 129 ? -0.839 -1.899 -7.736 1.00 96.31 129 LEU A O 1
ATOM 999 N N . ASP A 1 130 ? -0.280 0.238 -7.405 1.00 97.44 130 ASP A N 1
ATOM 1000 C CA . ASP A 1 130 ? 0.010 0.103 -5.978 1.00 97.44 130 ASP A CA 1
ATOM 1001 C C . ASP A 1 130 ? -1.231 -0.366 -5.196 1.00 97.44 130 ASP A C 1
ATOM 1003 O O . ASP A 1 130 ? -2.238 0.348 -5.204 1.00 97.44 130 ASP A O 1
ATOM 1007 N N . PRO A 1 131 ? -1.188 -1.517 -4.488 1.00 97.31 131 PRO A N 1
ATOM 1008 C CA . PRO A 1 131 ? -2.351 -2.062 -3.790 1.00 97.31 131 PRO A CA 1
ATOM 1009 C C . PRO A 1 131 ? -2.911 -1.106 -2.745 1.00 97.31 131 PRO A C 1
ATOM 1011 O O . PRO A 1 131 ? -4.121 -1.070 -2.540 1.00 97.31 131 PRO A O 1
ATOM 1014 N N . PHE A 1 132 ? -2.038 -0.334 -2.095 1.00 97.62 132 PHE A N 1
ATOM 1015 C CA . PHE A 1 132 ? -2.423 0.698 -1.145 1.00 97.62 132 PHE A CA 1
ATOM 1016 C C . PHE A 1 132 ? -1.400 1.840 -1.213 1.00 97.62 132 PHE A C 1
ATOM 1018 O O . PHE A 1 132 ? -0.375 1.779 -0.532 1.00 97.62 132 PHE A O 1
ATOM 1025 N N . PRO A 1 133 ? -1.672 2.899 -1.989 1.00 95.69 133 PRO A N 1
ATOM 1026 C CA . PRO A 1 133 ? -0.768 4.036 -2.084 1.00 95.69 133 PRO A CA 1
ATOM 1027 C C . PRO A 1 133 ? -0.515 4.706 -0.727 1.00 95.69 133 PRO A C 1
ATOM 1029 O O . PRO A 1 133 ? -1.434 4.914 0.059 1.00 95.69 133 PRO A O 1
ATOM 1032 N N . THR A 1 134 ? 0.735 5.084 -0.463 1.00 95.88 134 THR A N 1
ATOM 1033 C CA . THR A 1 134 ? 1.186 5.617 0.838 1.00 95.88 134 THR A CA 1
ATOM 1034 C C . THR A 1 134 ? 1.051 7.136 0.974 1.00 95.88 134 THR A C 1
ATOM 1036 O O . THR A 1 134 ? 1.400 7.710 2.001 1.00 95.88 134 THR A O 1
ATOM 1039 N N . ASN A 1 135 ? 0.512 7.815 -0.040 1.00 93.94 135 ASN A N 1
ATOM 1040 C CA . ASN A 1 135 ? 0.305 9.265 -0.078 1.00 93.94 135 ASN A CA 1
ATOM 1041 C C . ASN A 1 135 ? -0.972 9.686 0.675 1.00 93.94 135 ASN A C 1
ATOM 1043 O O . ASN A 1 135 ? -1.827 10.394 0.142 1.00 93.94 135 ASN A O 1
ATOM 1047 N N . PHE A 1 136 ? -1.127 9.243 1.917 1.00 95.19 136 PHE A N 1
ATOM 1048 C CA . PHE A 1 136 ? -2.237 9.657 2.766 1.00 95.19 136 PHE A CA 1
ATOM 1049 C C . PHE A 1 136 ? -1.774 9.891 4.199 1.00 95.19 136 PHE A C 1
ATOM 1051 O O . PHE A 1 136 ? -0.783 9.327 4.667 1.00 95.19 136 PHE A O 1
ATOM 1058 N N . LYS A 1 137 ? -2.515 10.740 4.904 1.00 96.44 137 LYS A N 1
ATOM 1059 C CA . LYS A 1 137 ? -2.282 11.077 6.308 1.00 96.44 137 LYS A CA 1
ATOM 1060 C C . LYS A 1 137 ? -3.580 11.025 7.096 1.00 96.44 137 LYS A C 1
ATOM 1062 O O . LYS A 1 137 ? -4.665 11.139 6.523 1.00 96.44 137 LYS A O 1
ATOM 1067 N N . VAL A 1 138 ? -3.471 10.885 8.411 1.00 97.12 138 VAL A N 1
ATOM 1068 C CA . VAL A 1 138 ? -4.617 11.046 9.310 1.00 97.12 138 VAL A CA 1
ATOM 1069 C C . VAL A 1 138 ? -5.116 12.492 9.218 1.00 97.12 138 VAL A C 1
ATOM 1071 O O . VAL A 1 138 ? -4.329 13.438 9.142 1.00 97.12 138 VAL A O 1
ATOM 1074 N N . GLY A 1 139 ? -6.433 12.654 9.109 1.00 96.12 139 GLY A N 1
ATOM 1075 C CA . GLY A 1 139 ? -7.096 13.953 9.080 1.00 96.12 139 GLY A CA 1
ATOM 1076 C C . GLY A 1 139 ? -7.231 14.578 10.471 1.00 96.12 139 GLY A C 1
ATOM 1077 O O . GLY A 1 139 ? -6.475 14.246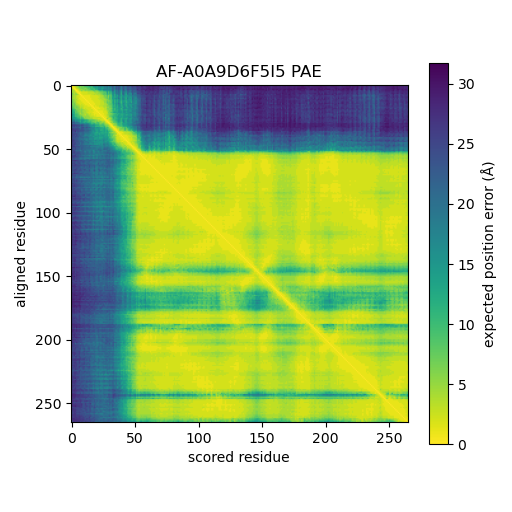 11.382 1.00 96.12 139 GLY A O 1
ATOM 1078 N N . PRO A 1 140 ? -8.190 15.503 10.657 1.00 96.25 140 PRO A N 1
ATOM 1079 C CA . PRO A 1 140 ? -8.504 16.038 11.977 1.00 96.25 140 PRO A CA 1
ATOM 1080 C C . PRO A 1 140 ? -8.825 14.928 12.985 1.00 96.25 140 PRO A C 1
ATOM 1082 O O . PRO A 1 140 ? -9.321 13.867 12.601 1.00 96.25 140 PRO A O 1
ATOM 1085 N N . ALA A 1 141 ? -8.581 15.207 14.270 1.00 95.06 141 ALA A N 1
ATOM 1086 C CA . ALA A 1 141 ? -8.837 14.264 15.354 1.00 95.06 141 ALA A CA 1
ATOM 1087 C C . ALA A 1 141 ? -10.258 13.669 15.255 1.00 95.06 141 ALA A C 1
ATOM 1089 O O . ALA A 1 141 ? -11.215 14.432 15.044 1.00 95.06 141 ALA A O 1
ATOM 1090 N N . PRO A 1 142 ? -10.416 12.337 15.396 1.00 95.06 142 PRO A N 1
ATOM 1091 C CA . PRO A 1 142 ? -11.719 11.700 15.299 1.00 95.06 142 PRO A CA 1
ATOM 1092 C C . PRO A 1 142 ? -12.702 12.274 16.313 1.00 95.06 142 PRO A C 1
ATOM 1094 O O . PRO A 1 142 ? -12.354 12.541 17.463 1.00 95.06 142 PRO A O 1
ATOM 1097 N N . LYS A 1 143 ? -13.952 12.444 15.887 1.00 92.44 143 LYS A N 1
ATOM 1098 C CA . LYS A 1 143 ? -15.025 12.920 16.763 1.00 92.44 143 LYS A CA 1
ATOM 1099 C C . LYS A 1 143 ? -15.749 11.724 17.356 1.00 92.44 143 LYS A C 1
ATOM 1101 O O . LYS A 1 143 ? -16.366 10.969 16.605 1.00 92.44 143 LYS A O 1
ATOM 1106 N N . GLU A 1 144 ? -15.660 11.561 18.671 1.00 91.50 144 GLU A N 1
ATOM 1107 C CA . GLU A 1 144 ? -16.460 10.580 19.405 1.00 91.50 144 GLU A CA 1
ATOM 1108 C C . GLU A 1 144 ? -17.947 10.944 19.355 1.00 91.50 144 GLU A C 1
ATOM 1110 O O . GLU A 1 144 ? -18.326 12.119 19.317 1.00 91.50 144 GLU A O 1
ATOM 1115 N N . ASP A 1 145 ? -18.792 9.920 19.331 1.00 90.06 145 ASP A N 1
ATOM 1116 C CA . ASP A 1 145 ? -20.228 10.074 19.492 1.00 90.06 145 ASP A CA 1
ATOM 1117 C C . ASP A 1 145 ? -20.608 10.273 20.971 1.00 90.06 145 ASP A C 1
ATOM 1119 O O . ASP A 1 145 ? -19.787 10.153 21.882 1.00 90.06 145 ASP A O 1
ATOM 1123 N N . SER A 1 146 ? -21.882 10.570 21.236 1.00 87.25 146 SER A N 1
ATOM 1124 C CA . SER A 1 146 ? -22.374 10.772 22.606 1.00 87.25 146 SER A CA 1
ATOM 1125 C C . SER A 1 146 ? -22.237 9.528 23.490 1.00 87.25 146 SER A C 1
ATOM 1127 O O . SER A 1 146 ? -22.154 9.659 24.710 1.00 87.25 146 SER A O 1
ATOM 1129 N N . SER A 1 147 ? -22.201 8.332 22.892 1.00 85.62 147 SER A N 1
ATOM 1130 C CA . SER A 1 147 ? -22.066 7.066 23.614 1.00 85.62 147 SER A CA 1
ATOM 1131 C C . SER A 1 147 ? -20.616 6.700 23.955 1.00 85.62 147 SER A C 1
ATOM 1133 O O . SER A 1 147 ? -20.402 5.796 24.761 1.00 85.62 147 SER A O 1
ATOM 1135 N N . LYS A 1 148 ? -19.619 7.385 23.369 1.00 86.38 148 LYS A N 1
ATOM 1136 C CA . LYS A 1 148 ? -18.184 7.043 23.451 1.00 86.38 148 LYS A CA 1
ATOM 1137 C C . LYS A 1 148 ? -17.871 5.602 23.031 1.00 86.38 148 LYS A C 1
ATOM 1139 O O . LYS A 1 148 ? -16.865 5.024 23.446 1.00 86.38 148 LYS A O 1
ATOM 1144 N N . THR A 1 149 ? -18.744 5.002 22.225 1.00 89.62 149 THR A N 1
ATOM 1145 C CA . THR A 1 149 ? -18.538 3.662 21.650 1.00 89.62 149 THR A CA 1
ATOM 1146 C C . THR A 1 149 ? -18.191 3.730 20.171 1.00 89.62 149 THR A C 1
ATOM 1148 O O . THR A 1 149 ? -17.684 2.753 19.612 1.00 89.62 149 THR A O 1
ATOM 1151 N N . LYS A 1 150 ? -18.424 4.893 19.552 1.00 95.31 150 LYS A N 1
ATOM 1152 C CA . LYS A 1 150 ? -18.091 5.168 18.163 1.00 95.31 150 LYS A CA 1
ATOM 1153 C C . LYS A 1 150 ? -17.315 6.466 18.047 1.00 95.31 150 LYS A C 1
ATOM 1155 O O . LYS A 1 150 ? -17.537 7.414 18.794 1.00 95.31 150 LYS A O 1
ATOM 1160 N N . ALA A 1 151 ? -16.445 6.531 17.054 1.00 97.31 151 ALA A N 1
ATOM 1161 C CA . ALA A 1 151 ? -15.864 7.782 16.598 1.00 97.31 151 ALA A CA 1
ATOM 1162 C C . ALA A 1 151 ? -15.870 7.833 15.073 1.00 97.31 151 ALA A C 1
ATOM 1164 O O . ALA A 1 151 ? -16.008 6.810 14.408 1.00 97.31 151 ALA A O 1
ATOM 1165 N N . TYR A 1 152 ? -15.726 9.025 14.508 1.00 96.94 152 TYR A N 1
ATOM 1166 C CA . TYR A 1 152 ? -15.600 9.199 13.065 1.00 96.94 152 TYR A CA 1
ATOM 1167 C C . TYR A 1 152 ? -14.324 9.959 12.751 1.00 96.94 152 TYR A C 1
ATOM 1169 O O . TYR A 1 152 ? -14.139 11.087 13.215 1.00 96.94 152 TYR A O 1
ATOM 1177 N N . GLY A 1 153 ?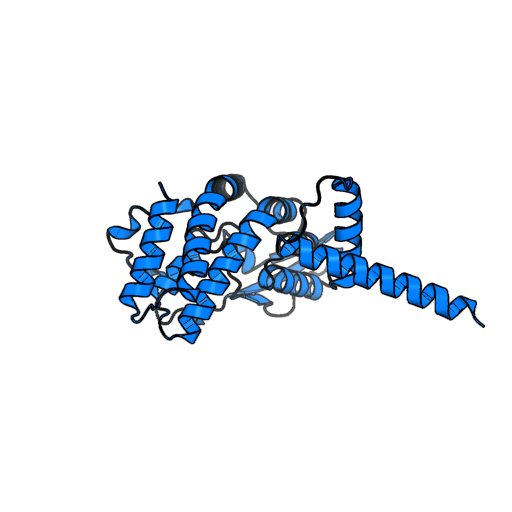 -13.465 9.331 11.957 1.00 96.75 153 GLY A N 1
ATOM 1178 C CA . GLY A 1 153 ? -12.225 9.905 11.454 1.00 96.75 153 GLY A CA 1
ATOM 1179 C C . GLY A 1 153 ? -12.221 9.988 9.933 1.00 96.75 153 GLY A C 1
ATOM 1180 O O . GLY A 1 153 ? -13.136 9.520 9.256 1.00 96.75 153 GLY A O 1
ATOM 1181 N N . SER A 1 154 ? -11.174 10.584 9.382 1.00 96.50 154 SER A N 1
ATOM 1182 C CA . SER A 1 154 ? -10.963 10.680 7.936 1.00 96.50 154 SER A CA 1
ATOM 1183 C C . SER A 1 154 ? -9.482 10.576 7.619 1.00 96.50 154 SER A C 1
ATOM 1185 O O . SER A 1 154 ? -8.665 11.116 8.366 1.00 96.50 154 SER A O 1
ATOM 1187 N N . PHE A 1 155 ? -9.139 9.966 6.495 1.00 96.50 155 PHE A N 1
ATOM 1188 C CA . PHE A 1 155 ? -7.810 10.062 5.909 1.00 96.50 155 PHE A CA 1
ATOM 1189 C C . PHE A 1 155 ? -7.800 11.119 4.808 1.00 96.50 155 PHE A C 1
ATOM 1191 O O . PHE A 1 155 ? -8.742 11.241 4.027 1.00 96.50 155 PHE A O 1
ATOM 1198 N N . LEU A 1 156 ? -6.722 11.895 4.753 1.00 94.44 156 LEU A N 1
ATOM 1199 C CA . LEU A 1 156 ? -6.504 12.920 3.743 1.00 94.44 156 LEU A CA 1
ATOM 1200 C C . LEU A 1 156 ? -5.480 12.412 2.737 1.00 94.44 156 LEU A C 1
ATOM 1202 O O . LEU A 1 156 ? -4.339 12.127 3.100 1.00 94.44 156 LEU A O 1
ATOM 1206 N N . TRP A 1 157 ? -5.890 12.330 1.478 1.00 91.44 157 TRP A N 1
ATOM 1207 C CA . TRP A 1 157 ? -5.029 11.936 0.371 1.00 91.44 157 TRP A CA 1
ATOM 1208 C C . TRP A 1 157 ? -4.224 13.127 -0.133 1.00 91.44 157 TRP A C 1
ATOM 1210 O O . TRP A 1 157 ? -4.776 14.190 -0.427 1.00 91.44 157 TRP A O 1
ATOM 1220 N N . ASP A 1 158 ? -2.915 12.942 -0.242 1.00 89.75 158 ASP A N 1
ATOM 1221 C CA . ASP A 1 158 ? -2.025 13.918 -0.844 1.00 89.75 158 ASP A CA 1
ATOM 1222 C C . ASP A 1 158 ? -2.071 13.789 -2.368 1.00 89.75 158 ASP A C 1
ATOM 1224 O O . ASP A 1 158 ? -1.412 12.940 -2.974 1.00 89.75 158 ASP A O 1
ATOM 1228 N N . ASN A 1 159 ? -2.878 14.647 -2.988 1.00 82.94 159 ASN A N 1
ATOM 1229 C CA . ASN A 1 159 ? -2.999 14.726 -4.440 1.00 82.94 159 ASN A CA 1
ATOM 1230 C C . ASN A 1 159 ? -1.862 15.530 -5.092 1.00 82.94 159 ASN A C 1
ATOM 1232 O O . ASN A 1 159 ? -1.795 15.563 -6.318 1.00 82.94 159 ASN A O 1
ATOM 1236 N N . SER A 1 160 ? -0.957 16.146 -4.316 1.00 83.38 160 SER A N 1
ATOM 1237 C CA . SER A 1 160 ? 0.172 16.918 -4.863 1.00 83.38 160 SER A CA 1
ATOM 1238 C C . SER A 1 160 ? 1.221 16.049 -5.564 1.00 83.38 160 SER A C 1
ATOM 1240 O O . SER A 1 160 ? 2.110 16.569 -6.235 1.00 83.38 160 SER A O 1
ATOM 1242 N N . ILE A 1 161 ? 1.095 14.721 -5.465 1.00 82.56 161 ILE A N 1
ATOM 1243 C CA . ILE A 1 161 ? 1.933 13.775 -6.206 1.00 82.56 161 ILE A CA 1
ATOM 1244 C C . ILE A 1 161 ? 1.733 13.853 -7.730 1.00 82.56 161 ILE A C 1
ATOM 1246 O O . ILE A 1 161 ? 2.565 13.329 -8.467 1.00 82.56 161 ILE A O 1
ATOM 1250 N N . PHE A 1 162 ? 0.656 14.491 -8.203 1.00 79.62 162 PHE A N 1
ATOM 1251 C CA . PHE A 1 162 ? 0.389 14.732 -9.621 1.00 79.62 162 PHE A CA 1
ATOM 1252 C C . PHE A 1 162 ? 0.482 16.226 -9.922 1.00 79.62 162 PHE A C 1
ATOM 1254 O O . PHE A 1 162 ? -0.144 17.032 -9.235 1.00 79.62 162 PHE A O 1
ATOM 1261 N N . THR A 1 163 ? 1.194 16.609 -10.988 1.00 80.75 163 THR A N 1
ATOM 1262 C CA . THR A 1 163 ? 1.189 18.014 -11.449 1.00 80.75 163 THR A CA 1
ATOM 1263 C C . THR A 1 163 ? 0.006 18.346 -12.369 1.00 80.75 163 THR A C 1
ATOM 1265 O O . THR A 1 163 ? -0.171 19.484 -12.796 1.00 80.75 163 THR A O 1
ATOM 1268 N N . PHE A 1 164 ? -0.839 17.352 -12.645 1.00 79.94 164 PHE A N 1
ATOM 1269 C CA . PHE A 1 164 ? -1.938 17.393 -13.603 1.00 79.94 164 PHE A CA 1
ATOM 1270 C C . PHE A 1 164 ? -3.205 16.753 -13.016 1.00 79.94 164 PHE A C 1
ATOM 1272 O O . PHE A 1 164 ? -3.188 16.145 -11.945 1.00 79.94 164 PHE A O 1
ATOM 1279 N N . ASN A 1 165 ? -4.315 16.851 -13.751 1.00 78.44 165 ASN A N 1
ATOM 1280 C CA . ASN A 1 165 ? -5.548 16.159 -13.397 1.00 78.44 165 ASN A CA 1
ATOM 1281 C C . ASN A 1 165 ? -5.451 14.652 -13.752 1.00 78.44 165 AS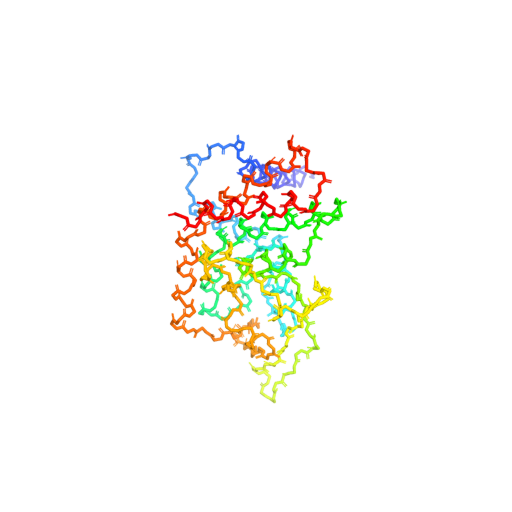N A C 1
ATOM 1283 O O . ASN A 1 165 ? -5.474 14.315 -14.937 1.00 78.44 165 ASN A O 1
ATOM 1287 N N . PRO A 1 166 ? -5.418 13.719 -12.777 1.00 75.38 166 PRO A N 1
ATOM 1288 C CA . PRO A 1 166 ? -5.280 12.279 -13.036 1.00 75.38 166 PRO A CA 1
ATOM 1289 C C . PRO A 1 166 ? -6.389 11.696 -13.924 1.00 75.38 166 PRO A C 1
ATOM 1291 O O . PRO A 1 166 ? -6.207 10.632 -14.509 1.00 75.38 166 PRO A O 1
ATOM 1294 N N . TRP A 1 167 ? -7.523 12.390 -14.045 1.00 71.50 167 TRP A N 1
ATOM 1295 C CA . TRP A 1 167 ? -8.655 11.994 -14.882 1.00 71.50 167 TRP A CA 1
ATOM 1296 C C . TRP A 1 167 ? -8.497 12.375 -16.356 1.00 71.50 167 TRP A C 1
ATOM 1298 O O . TRP A 1 167 ? -9.256 11.890 -17.188 1.00 71.50 167 TRP A O 1
ATOM 1308 N N . THR A 1 168 ? -7.531 13.234 -16.692 1.00 74.19 168 THR A N 1
ATOM 1309 C CA . THR A 1 168 ? -7.293 13.688 -18.071 1.00 74.19 168 THR A CA 1
ATOM 1310 C C . THR A 1 168 ? -6.121 12.981 -18.740 1.00 74.19 168 THR A C 1
ATOM 1312 O O . THR A 1 168 ? -5.872 13.225 -19.920 1.00 74.19 168 THR A O 1
ATOM 1315 N N . VAL A 1 169 ? -5.382 12.119 -18.029 1.00 71.31 169 VAL A N 1
ATOM 1316 C CA . VAL A 1 169 ? -4.352 11.299 -18.677 1.00 71.31 169 VAL A CA 1
ATOM 1317 C C . VAL A 1 169 ? -5.018 10.192 -19.468 1.00 71.31 169 VAL A C 1
ATOM 1319 O O . VAL A 1 169 ? -5.534 9.216 -18.927 1.00 71.31 169 VAL A O 1
ATOM 1322 N N . SER A 1 170 ? -4.975 10.372 -20.783 1.00 70.12 170 SER A N 1
ATOM 1323 C CA . SER A 1 170 ? -5.175 9.293 -21.728 1.00 70.12 170 SER A CA 1
ATOM 1324 C C . SER A 1 170 ? -3.901 8.464 -21.752 1.00 70.12 170 SER A C 1
ATOM 1326 O O . SER A 1 170 ? -2.827 8.955 -22.112 1.00 70.12 170 SER A O 1
ATOM 1328 N N . PHE A 1 171 ? -4.007 7.210 -21.340 1.00 69.94 171 PHE A N 1
ATOM 1329 C CA . PHE A 1 171 ? -2.995 6.250 -21.724 1.00 69.94 171 PHE A CA 1
ATOM 1330 C C . PHE A 1 171 ? -3.232 5.917 -23.201 1.00 69.94 171 PHE A C 1
ATOM 1332 O O . PHE A 1 171 ? -4.374 5.681 -23.595 1.00 69.94 171 PHE A O 1
ATOM 1339 N N . GLY A 1 172 ? -2.187 5.952 -24.030 1.00 75.31 172 GLY A N 1
ATOM 1340 C CA . GLY A 1 172 ? -2.340 5.681 -25.457 1.00 75.31 172 GLY A CA 1
ATOM 1341 C C . GLY A 1 172 ? -2.774 4.232 -25.734 1.00 75.31 172 GLY A C 1
ATOM 1342 O O . GLY A 1 172 ? -3.030 3.461 -24.799 1.00 75.31 172 GLY A O 1
ATOM 1343 N N . PRO A 1 173 ? -2.846 3.816 -27.013 1.00 79.06 173 PRO A N 1
ATOM 1344 C CA . PRO A 1 173 ? -3.222 2.450 -27.406 1.00 79.06 173 PRO A CA 1
ATOM 1345 C C . PRO A 1 173 ? -2.450 1.369 -26.643 1.00 79.06 173 PRO A C 1
ATOM 1347 O O . PRO A 1 173 ? -2.936 0.270 -26.391 1.00 79.06 173 PRO A O 1
ATOM 1350 N N . GLU A 1 174 ? -1.244 1.711 -26.212 1.00 72.19 174 GLU A N 1
ATOM 1351 C CA . GLU A 1 174 ? -0.344 0.852 -25.481 1.00 72.19 174 GLU A CA 1
ATOM 1352 C C . GLU A 1 174 ? -0.823 0.466 -24.062 1.00 72.19 174 GLU A C 1
ATOM 1354 O O . GLU A 1 174 ? -0.271 -0.460 -23.465 1.00 72.19 174 GLU A O 1
ATOM 1359 N N . ALA A 1 175 ? -1.856 1.122 -23.524 1.00 69.06 175 ALA A N 1
ATOM 1360 C CA . ALA A 1 175 ? -2.513 0.724 -22.277 1.00 69.06 175 ALA A CA 1
ATOM 1361 C C . ALA A 1 175 ? -3.735 -0.176 -22.455 1.00 69.06 175 ALA A C 1
ATOM 1363 O O . ALA A 1 175 ? -4.203 -0.746 -21.475 1.00 69.06 175 ALA A O 1
ATOM 1364 N N . GLN A 1 176 ? -4.216 -0.387 -23.683 1.00 74.88 176 GLN A N 1
ATOM 1365 C CA . GLN A 1 176 ? -5.285 -1.362 -23.939 1.00 74.88 176 GLN A CA 1
ATOM 1366 C C . GLN A 1 176 ? -4.855 -2.801 -23.608 1.00 74.88 176 GLN A C 1
ATOM 1368 O O . GLN A 1 176 ? -5.696 -3.673 -23.431 1.00 74.88 176 GLN A O 1
ATOM 1373 N N . GLN A 1 177 ? -3.544 -3.043 -23.515 1.00 82.94 177 GLN A N 1
ATOM 1374 C CA . GLN A 1 177 ? -2.951 -4.334 -23.156 1.00 82.94 177 GLN A CA 1
ATOM 1375 C C . GLN A 1 177 ? -2.706 -4.486 -21.648 1.00 82.94 177 GLN A C 1
ATOM 1377 O O . GLN A 1 177 ? -2.146 -5.490 -21.218 1.00 82.94 177 GLN A O 1
ATOM 1382 N N . ILE A 1 178 ? -3.059 -3.479 -20.846 1.00 82.75 178 ILE A N 1
ATOM 1383 C CA . ILE A 1 178 ? -2.868 -3.507 -19.400 1.00 82.75 178 ILE A CA 1
ATOM 1384 C C . ILE A 1 178 ? -4.115 -4.106 -18.750 1.00 82.75 178 ILE A C 1
ATOM 1386 O O . ILE A 1 178 ? -5.241 -3.701 -19.040 1.00 82.75 178 ILE A O 1
ATOM 1390 N N . ASP A 1 179 ? -3.914 -5.044 -17.827 1.00 91.00 179 ASP A N 1
ATOM 1391 C CA . ASP A 1 179 ? -4.988 -5.587 -17.003 1.00 91.00 179 ASP A CA 1
ATOM 1392 C C . ASP A 1 179 ? -5.503 -4.537 -16.013 1.00 91.00 179 ASP A C 1
ATOM 1394 O O . ASP A 1 179 ? -5.015 -4.398 -14.892 1.00 91.00 179 ASP A O 1
ATOM 1398 N N . MET A 1 180 ? -6.536 -3.802 -16.416 1.00 89.31 180 MET A N 1
ATOM 1399 C CA . MET A 1 180 ? -7.117 -2.718 -15.625 1.00 89.31 180 MET A CA 1
ATOM 1400 C C . MET A 1 180 ? -7.616 -3.147 -14.237 1.00 89.31 180 MET A C 1
ATOM 1402 O O . MET A 1 180 ? -7.792 -2.280 -13.379 1.00 89.31 180 MET A O 1
ATOM 1406 N N . ARG A 1 181 ? -7.833 -4.445 -13.972 1.00 92.62 181 ARG A N 1
ATOM 1407 C CA . ARG A 1 181 ? -8.230 -4.926 -12.636 1.00 92.62 181 ARG A CA 1
ATOM 1408 C C . ARG A 1 181 ? -7.087 -4.847 -11.626 1.00 92.62 181 ARG A C 1
ATOM 1410 O O . ARG A 1 181 ? -7.354 -4.656 -10.443 1.00 92.62 181 ARG A O 1
ATOM 1417 N N . MET A 1 182 ? -5.837 -4.919 -12.085 1.00 95.06 182 MET A N 1
ATOM 1418 C CA . MET A 1 182 ? -4.651 -4.715 -11.244 1.00 95.06 182 MET A CA 1
ATOM 1419 C C . MET A 1 182 ? -4.400 -3.237 -10.918 1.00 95.06 182 MET A C 1
ATOM 1421 O O . MET A 1 182 ? -3.723 -2.924 -9.944 1.00 95.06 182 MET A O 1
ATOM 1425 N N . TYR A 1 183 ? -4.990 -2.313 -11.684 1.00 93.75 183 TYR A N 1
ATOM 1426 C CA . TYR A 1 183 ? -4.738 -0.867 -11.605 1.00 93.75 183 TYR A CA 1
ATOM 1427 C C . TYR A 1 183 ? -5.824 -0.118 -10.820 1.00 93.75 183 TYR A C 1
ATOM 1429 O O . TYR A 1 183 ? -6.210 1.007 -11.151 1.00 93.75 183 TYR A O 1
ATOM 1437 N N . GLN A 1 184 ? -6.347 -0.764 -9.778 1.00 92.56 184 GLN A N 1
ATOM 1438 C CA . GLN A 1 184 ? -7.469 -0.261 -8.987 1.00 92.56 184 GLN A CA 1
ATOM 1439 C C . GLN A 1 184 ? -7.071 0.205 -7.588 1.00 92.56 184 GLN A C 1
ATOM 1441 O O . GLN A 1 184 ? -7.944 0.646 -6.865 1.00 92.56 184 GLN A O 1
ATOM 1446 N N . CYS A 1 185 ? -5.805 0.130 -7.170 1.00 95.00 185 CYS A N 1
ATOM 1447 C CA . CYS A 1 185 ? -5.443 0.310 -5.756 1.00 95.00 185 CYS A CA 1
ATOM 1448 C C . CYS A 1 185 ? -6.275 -0.596 -4.833 1.00 95.00 185 CYS A C 1
ATOM 1450 O O . CYS A 1 185 ? -7.002 -0.144 -3.948 1.00 95.00 185 CYS A O 1
ATOM 1452 N N . VAL A 1 186 ? -6.213 -1.900 -5.102 1.00 96.25 186 VAL A N 1
ATOM 1453 C CA . VAL A 1 186 ? -7.214 -2.876 -4.661 1.00 96.25 186 VAL A CA 1
ATOM 1454 C C . VAL A 1 186 ? -7.478 -2.913 -3.157 1.00 96.25 186 VAL A C 1
ATOM 1456 O O . VAL A 1 186 ? -8.563 -3.313 -2.776 1.00 96.25 186 VAL A O 1
ATOM 1459 N N . LEU A 1 187 ? -6.550 -2.519 -2.282 1.00 96.38 187 LEU A N 1
ATOM 1460 C CA . LEU A 1 187 ? -6.748 -2.560 -0.828 1.00 96.38 187 LEU A CA 1
ATOM 1461 C C . LEU A 1 187 ? -7.384 -1.289 -0.262 1.00 96.38 187 LEU A C 1
ATOM 1463 O O . LEU A 1 187 ? -7.601 -1.231 0.944 1.00 96.38 187 LEU A O 1
ATOM 1467 N N . VAL A 1 188 ? -7.711 -0.296 -1.089 1.00 93.56 188 VAL A N 1
ATOM 1468 C CA . VAL A 1 188 ? -8.301 0.972 -0.637 1.00 93.56 188 VAL A CA 1
ATOM 1469 C C . VAL A 1 188 ? -9.592 1.353 -1.373 1.00 93.56 188 VAL A C 1
ATOM 1471 O O . VAL A 1 188 ? -10.136 2.432 -1.155 1.00 93.56 188 VAL A O 1
ATOM 1474 N N . GLU A 1 189 ? -10.114 0.478 -2.235 1.00 85.25 189 GLU A N 1
ATOM 1475 C CA . GLU A 1 189 ? -11.355 0.726 -2.978 1.00 85.25 189 GLU A CA 1
ATOM 1476 C C . GLU A 1 189 ? -12.605 0.184 -2.261 1.00 85.25 189 GLU A C 1
ATOM 1478 O O . GLU A 1 189 ? -12.612 -0.977 -1.874 1.00 85.25 189 GLU A O 1
ATOM 1483 N N . PRO A 1 190 ? -13.710 0.950 -2.174 1.00 83.62 190 PRO A N 1
ATOM 1484 C CA . PRO A 1 190 ? -13.862 2.307 -2.682 1.00 83.62 190 PRO A CA 1
ATOM 1485 C C . PRO A 1 190 ? -13.213 3.346 -1.760 1.00 83.62 190 PRO A C 1
ATOM 1487 O O . PRO A 1 190 ? -13.523 3.421 -0.570 1.00 83.62 190 PRO A O 1
ATOM 1490 N N . ARG A 1 191 ? -12.383 4.232 -2.331 1.00 81.00 191 ARG A N 1
ATOM 1491 C CA . ARG A 1 191 ? -11.631 5.260 -1.568 1.00 81.00 191 ARG A CA 1
ATOM 1492 C C . ARG A 1 191 ? -12.507 6.170 -0.719 1.00 81.00 191 ARG A C 1
ATOM 1494 O O . ARG A 1 191 ? -12.052 6.729 0.275 1.00 81.00 191 ARG A O 1
ATOM 1501 N N . THR A 1 192 ? -13.770 6.322 -1.102 1.00 80.25 192 THR A N 1
ATOM 1502 C CA . THR A 1 192 ? -14.765 7.106 -0.368 1.00 80.25 192 THR A CA 1
ATOM 1503 C C . THR A 1 192 ? -14.968 6.610 1.062 1.00 80.25 192 THR A C 1
ATOM 1505 O O . THR A 1 192 ? -15.269 7.424 1.933 1.00 80.25 192 THR A O 1
ATOM 1508 N N . GLN A 1 193 ? -14.729 5.325 1.338 1.00 81.69 193 GLN A N 1
ATOM 1509 C CA . GLN A 1 193 ? -14.784 4.773 2.694 1.00 81.69 193 GLN A CA 1
ATOM 1510 C C . GLN A 1 193 ? -13.718 5.371 3.617 1.00 81.69 193 GLN A C 1
ATOM 1512 O O . GLN A 1 193 ? -13.932 5.467 4.820 1.00 81.69 193 GLN A O 1
ATOM 1517 N N . PHE A 1 194 ? -12.603 5.851 3.064 1.00 89.81 194 PHE A N 1
ATOM 1518 C CA . PHE A 1 194 ? -11.510 6.442 3.833 1.00 89.81 194 PHE A CA 1
ATOM 1519 C C . PHE A 1 194 ? -11.719 7.936 4.116 1.00 89.81 194 PHE A C 1
ATOM 1521 O O . PHE A 1 194 ? -11.055 8.493 4.988 1.00 89.81 194 PHE A O 1
ATOM 1528 N N . ASN A 1 195 ? -12.684 8.583 3.450 1.00 90.00 195 ASN A N 1
ATOM 1529 C CA . ASN A 1 195 ? -13.038 9.983 3.711 1.00 90.00 195 ASN A CA 1
ATOM 1530 C C . ASN A 1 195 ? -13.865 10.147 4.995 1.00 90.00 195 ASN A C 1
ATOM 1532 O O . ASN A 1 195 ? -13.892 11.229 5.577 1.00 90.00 195 ASN A O 1
ATOM 1536 N N . ARG A 1 196 ? -14.549 9.083 5.430 1.00 94.12 196 ARG A N 1
ATOM 1537 C CA . ARG A 1 196 ? -15.284 9.023 6.694 1.00 94.12 196 ARG A CA 1
ATOM 1538 C C . ARG A 1 196 ? -15.285 7.585 7.205 1.00 94.12 196 ARG A C 1
ATOM 1540 O O . ARG A 1 196 ? -16.164 6.801 6.859 1.00 94.12 196 ARG A O 1
ATOM 1547 N N . VAL A 1 197 ? -14.308 7.272 8.043 1.00 96.25 197 VAL A N 1
ATOM 1548 C CA . VAL A 1 197 ? -14.138 5.959 8.662 1.00 96.25 197 VAL A CA 1
ATOM 1549 C C . VAL A 1 197 ? -14.859 5.954 10.004 1.00 96.25 197 VAL A C 1
ATOM 1551 O O . VAL A 1 197 ? -14.581 6.797 10.859 1.00 96.25 197 VAL A O 1
ATOM 1554 N N . GLU A 1 198 ? -15.790 5.018 10.189 1.00 97.19 198 GLU A N 1
ATOM 1555 C CA . GLU A 1 198 ? -16.329 4.718 11.517 1.00 97.19 198 GLU A CA 1
ATOM 1556 C C . GLU A 1 198 ? -15.255 3.968 12.314 1.00 97.19 198 GLU A C 1
ATOM 1558 O O . GLU A 1 198 ? -14.634 3.036 11.810 1.00 97.19 198 GLU A O 1
ATOM 1563 N N . LEU A 1 199 ? -15.023 4.375 13.555 1.00 97.94 199 LEU A N 1
ATOM 1564 C CA . LEU A 1 199 ? -14.202 3.650 14.510 1.00 97.94 199 LEU A CA 1
ATOM 1565 C C . LEU A 1 199 ? -15.102 3.075 15.589 1.00 97.94 199 LEU A C 1
ATOM 1567 O O . LEU A 1 199 ? -15.975 3.774 16.103 1.00 97.94 199 LEU A O 1
ATOM 1571 N N . VAL A 1 200 ? -14.870 1.817 15.935 1.00 97.38 200 VAL A N 1
ATOM 1572 C CA . VAL A 1 200 ? -15.657 1.066 16.913 1.00 97.38 200 VAL A CA 1
ATOM 1573 C C . VAL A 1 200 ? -14.749 0.503 17.991 1.00 97.38 200 VAL A C 1
ATOM 1575 O O . VAL A 1 200 ? -13.572 0.218 17.750 1.00 97.38 200 VAL A O 1
ATOM 1578 N N . LYS A 1 201 ? -15.307 0.340 19.188 1.00 95.81 201 LYS A N 1
ATOM 1579 C CA . LYS A 1 201 ? -14.616 -0.299 20.302 1.00 95.81 201 LYS A CA 1
ATOM 1580 C C . LYS A 1 201 ? -14.890 -1.807 20.298 1.00 95.81 201 LYS A C 1
ATOM 1582 O O . LYS A 1 201 ? -16.028 -2.228 20.487 1.00 95.81 201 LYS A O 1
ATOM 1587 N N . GLU A 1 202 ? -13.852 -2.619 20.109 1.00 95.25 202 GLU A N 1
ATOM 1588 C CA . GLU A 1 202 ? -13.893 -4.078 20.266 1.00 95.25 202 GLU A CA 1
ATOM 1589 C C . GLU A 1 202 ? -13.164 -4.454 21.565 1.00 95.25 202 GLU A C 1
ATOM 1591 O O . GLU A 1 202 ? -11.934 -4.480 21.632 1.00 95.25 202 GLU A O 1
ATOM 1596 N N . GLY A 1 203 ? -13.924 -4.695 22.638 1.00 93.50 203 GLY A N 1
ATOM 1597 C CA . GLY A 1 203 ? -13.361 -4.882 23.978 1.00 93.50 203 GLY A CA 1
ATOM 1598 C C . GLY A 1 203 ? -12.747 -3.586 24.517 1.00 93.50 203 GLY A C 1
ATOM 1599 O O . GLY A 1 203 ? -13.452 -2.602 24.744 1.00 93.50 203 GLY A O 1
ATOM 1600 N N . GLU A 1 204 ? -11.431 -3.575 24.731 1.00 93.56 204 GLU A N 1
ATOM 1601 C CA . GLU A 1 204 ? -10.687 -2.378 25.154 1.00 93.56 204 GLU A CA 1
ATOM 1602 C C . GLU A 1 204 ? -9.960 -1.660 24.010 1.00 93.56 204 GLU A C 1
ATOM 1604 O O . GLU A 1 204 ? -9.230 -0.698 24.258 1.00 93.56 204 GLU A O 1
ATOM 1609 N N . GLU A 1 205 ? -10.116 -2.134 22.776 1.00 96.25 205 GLU A N 1
ATOM 1610 C CA . GLU A 1 205 ? -9.339 -1.671 21.629 1.00 96.25 205 GLU A CA 1
ATOM 1611 C C . GLU A 1 205 ? -10.212 -0.876 20.663 1.00 96.25 205 GLU A C 1
ATOM 1613 O O . GLU A 1 205 ? -11.353 -1.248 20.384 1.00 96.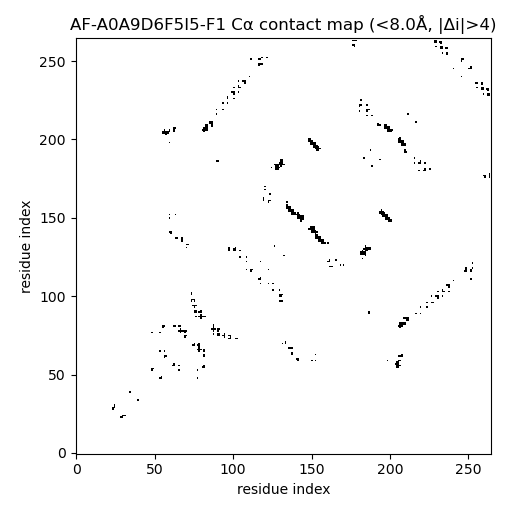25 205 GLU A O 1
ATOM 1618 N N . TRP A 1 206 ? -9.664 0.208 20.124 1.00 97.88 206 TRP A N 1
ATOM 1619 C CA . TRP A 1 206 ? -10.291 0.948 19.034 1.00 97.88 206 TRP A CA 1
ATOM 1620 C C . TRP A 1 206 ? -9.856 0.397 17.685 1.00 97.88 206 TRP A C 1
ATOM 1622 O O . TRP A 1 206 ? -8.666 0.178 17.447 1.00 97.88 206 TRP A O 1
ATOM 1632 N N . LYS A 1 207 ? -10.825 0.214 16.787 1.00 98.25 207 LYS A N 1
ATOM 1633 C CA . LYS A 1 207 ? -10.593 -0.311 15.442 1.00 98.25 207 LYS A CA 1
ATOM 1634 C C . LYS A 1 207 ? -11.358 0.461 14.384 1.00 98.25 207 LYS A C 1
ATOM 1636 O O . LYS A 1 207 ? -12.441 0.980 14.631 1.00 98.25 207 LYS A O 1
ATOM 1641 N N . LEU A 1 208 ? -10.794 0.489 13.186 1.00 98.31 208 LEU A N 1
ATOM 1642 C CA . LEU A 1 208 ? -11.395 1.020 11.978 1.00 98.31 208 LEU A CA 1
ATOM 1643 C C . LEU A 1 208 ? -12.438 0.026 11.452 1.00 98.31 208 LEU A C 1
ATOM 1645 O O . LEU A 1 208 ? -12.121 -1.119 11.107 1.00 98.31 208 LEU A O 1
ATOM 1649 N N . ASN A 1 209 ? -13.684 0.474 11.365 1.00 97.44 209 ASN A N 1
ATOM 1650 C CA . ASN A 1 209 ? -14.765 -0.231 10.698 1.00 97.44 209 ASN A CA 1
ATOM 1651 C C . ASN A 1 209 ? -14.812 0.193 9.224 1.00 97.44 209 ASN A C 1
ATOM 1653 O O . ASN A 1 209 ? -15.397 1.217 8.867 1.00 97.44 209 ASN A O 1
ATOM 1657 N N . ILE A 1 210 ? -14.141 -0.587 8.375 1.00 96.19 210 ILE A N 1
ATOM 1658 C CA . ILE A 1 210 ? -14.097 -0.388 6.925 1.00 96.19 210 ILE A CA 1
ATOM 1659 C C . ILE A 1 210 ? -14.954 -1.495 6.303 1.00 96.19 210 ILE A C 1
ATOM 1661 O O . ILE A 1 210 ? -14.527 -2.651 6.283 1.00 96.19 210 ILE A O 1
ATOM 1665 N N . PRO A 1 211 ? -16.176 -1.182 5.838 1.00 93.69 211 PRO A N 1
ATOM 1666 C CA . PRO A 1 211 ? -17.091 -2.201 5.355 1.00 93.69 211 PRO A CA 1
ATOM 1667 C C . PRO A 1 211 ? -16.585 -2.793 4.041 1.00 93.69 211 PRO A C 1
ATOM 1669 O O . PRO A 1 211 ? -16.352 -2.078 3.063 1.00 93.69 211 PRO A O 1
ATOM 1672 N N . THR A 1 212 ? -16.464 -4.115 3.996 1.00 93.75 212 THR A N 1
ATOM 1673 C CA . THR A 1 212 ? -16.110 -4.833 2.771 1.00 93.75 212 THR A CA 1
ATOM 1674 C C . THR A 1 212 ? -17.364 -5.281 2.018 1.00 93.75 212 THR A C 1
ATOM 1676 O O . THR A 1 212 ? -18.483 -5.238 2.530 1.00 93.75 212 THR A O 1
ATOM 1679 N N . ASN A 1 213 ? -17.203 -5.674 0.754 1.00 94.00 213 ASN A N 1
ATOM 1680 C CA . ASN A 1 213 ? -18.283 -6.257 -0.039 1.00 94.00 213 ASN A CA 1
ATOM 1681 C C . ASN A 1 213 ? -17.751 -7.373 -0.952 1.00 94.00 213 ASN A C 1
ATOM 1683 O O . ASN A 1 213 ? -16.540 -7.555 -1.109 1.00 94.00 213 ASN A O 1
ATOM 1687 N N . GLN A 1 214 ? -18.665 -8.126 -1.571 1.00 95.44 214 GLN A N 1
ATOM 1688 C CA . GLN A 1 214 ? -18.312 -9.261 -2.425 1.00 95.44 214 GLN A CA 1
ATOM 1689 C C . GLN A 1 214 ? -17.456 -8.854 -3.633 1.00 95.44 214 GLN A C 1
ATOM 1691 O O . GLN A 1 214 ? -16.505 -9.558 -3.963 1.00 95.44 214 GLN A O 1
ATOM 1696 N N . GLN A 1 215 ? -17.747 -7.718 -4.273 1.00 94.38 215 GLN A N 1
ATOM 1697 C CA . GLN A 1 215 ? -16.968 -7.245 -5.419 1.00 94.38 215 GLN A CA 1
ATOM 1698 C C . GLN A 1 215 ? -15.521 -6.936 -5.021 1.00 94.38 215 GLN A C 1
ATOM 1700 O O . GLN A 1 215 ? -14.582 -7.310 -5.723 1.00 94.38 215 GLN A O 1
ATOM 1705 N N . TRP A 1 216 ? -15.333 -6.301 -3.867 1.00 94.25 216 TRP A N 1
ATOM 1706 C CA . TRP A 1 216 ? -14.013 -6.012 -3.332 1.00 94.25 216 TRP A CA 1
ATOM 1707 C C . TRP A 1 216 ? -13.257 -7.303 -2.993 1.00 94.25 216 TRP A C 1
ATOM 1709 O O . TRP A 1 216 ? -12.101 -7.457 -3.382 1.00 94.25 216 TRP A O 1
ATOM 1719 N N . ASN A 1 217 ? -13.931 -8.287 -2.389 1.00 95.25 217 ASN A N 1
ATOM 1720 C CA . ASN A 1 217 ? -13.361 -9.615 -2.146 1.00 95.25 217 ASN A CA 1
ATOM 1721 C C . ASN A 1 217 ? -12.858 -10.274 -3.446 1.00 95.25 217 ASN A C 1
ATOM 1723 O O . ASN A 1 217 ? -11.740 -10.784 -3.485 1.00 95.25 217 ASN A O 1
ATOM 1727 N N . LEU A 1 218 ? -13.655 -10.217 -4.521 1.00 96.25 218 LEU A N 1
ATOM 1728 C CA . LEU A 1 218 ? -13.278 -10.741 -5.839 1.00 96.25 218 LEU A CA 1
ATOM 1729 C C . LEU A 1 218 ? -12.067 -10.013 -6.429 1.00 96.25 218 LEU A C 1
ATOM 1731 O O . LEU A 1 218 ? -11.210 -10.654 -7.034 1.00 96.25 218 LEU A O 1
ATOM 1735 N N . ASN A 1 219 ? -11.977 -8.695 -6.251 1.00 96.00 219 ASN A N 1
ATOM 1736 C CA . ASN A 1 219 ? -10.836 -7.917 -6.729 1.00 96.00 219 ASN A CA 1
ATOM 1737 C C . ASN A 1 219 ? -9.566 -8.233 -5.934 1.00 96.00 219 ASN A C 1
ATOM 1739 O O . ASN A 1 219 ? -8.513 -8.407 -6.536 1.00 96.00 219 ASN A O 1
ATOM 1743 N N . VAL A 1 220 ? -9.657 -8.381 -4.610 1.00 96.75 220 VAL A N 1
ATOM 1744 C CA . VAL A 1 220 ? -8.518 -8.791 -3.773 1.00 96.75 220 VAL A CA 1
ATOM 1745 C C . VAL A 1 220 ? -8.038 -10.194 -4.145 1.00 96.75 220 VAL A C 1
ATOM 1747 O O . VAL A 1 220 ? -6.838 -10.407 -4.278 1.00 96.75 220 VAL A O 1
ATOM 1750 N N . ASN A 1 221 ? -8.951 -11.142 -4.365 1.00 97.12 221 ASN A N 1
ATOM 1751 C CA . ASN A 1 221 ? -8.578 -12.491 -4.797 1.00 97.12 221 ASN A CA 1
ATOM 1752 C C . ASN A 1 221 ? -7.911 -12.481 -6.173 1.00 97.12 221 ASN A C 1
ATOM 1754 O O . ASN A 1 221 ? -6.911 -13.160 -6.377 1.00 97.12 221 ASN A O 1
ATOM 1758 N N . TYR A 1 222 ? -8.438 -11.677 -7.097 1.00 97.44 222 TYR A N 1
ATOM 1759 C CA . TYR A 1 222 ? -7.830 -11.487 -8.407 1.00 97.44 222 TYR A CA 1
ATOM 1760 C C . TYR A 1 222 ? -6.425 -10.887 -8.304 1.00 97.44 222 TYR A C 1
ATOM 1762 O O . TYR A 1 222 ? -5.499 -11.378 -8.939 1.00 97.44 222 TYR A O 1
ATOM 1770 N N . PHE A 1 223 ? -6.252 -9.869 -7.458 1.00 97.69 223 PHE A N 1
ATOM 1771 C CA . PHE A 1 223 ? -4.945 -9.294 -7.172 1.00 97.69 223 PHE A CA 1
ATOM 1772 C C . PHE A 1 223 ? -3.969 -10.351 -6.659 1.00 97.69 223 PHE A C 1
ATOM 1774 O O . PHE A 1 223 ? -2.875 -10.452 -7.192 1.00 97.69 223 PHE A O 1
ATOM 1781 N N . ILE A 1 224 ? -4.362 -11.160 -5.672 1.00 97.25 224 ILE A N 1
ATOM 1782 C CA . ILE A 1 224 ? -3.503 -12.214 -5.111 1.00 97.25 224 ILE A CA 1
ATOM 1783 C C . ILE A 1 224 ? -3.106 -13.243 -6.180 1.00 97.25 224 ILE A C 1
ATOM 1785 O O . ILE A 1 224 ? -1.946 -13.645 -6.215 1.00 97.25 224 ILE A O 1
ATOM 1789 N N . ASP A 1 225 ? -4.036 -13.633 -7.058 1.00 97.00 225 ASP A N 1
ATOM 1790 C CA . ASP A 1 225 ? -3.783 -14.563 -8.169 1.00 97.00 225 ASP A CA 1
ATOM 1791 C C . ASP A 1 225 ? -2.776 -13.999 -9.183 1.00 97.00 225 ASP A C 1
ATOM 1793 O O . ASP A 1 225 ? -1.862 -14.696 -9.624 1.00 97.00 225 ASP A O 1
ATOM 1797 N N . LYS A 1 226 ? -2.917 -12.717 -9.536 1.00 96.62 226 LYS A N 1
ATOM 1798 C CA . LYS A 1 226 ? -2.121 -12.074 -10.592 1.00 96.62 226 LYS A CA 1
ATOM 1799 C C . LYS A 1 226 ? -0.860 -11.382 -10.109 1.00 96.62 226 LYS A C 1
ATOM 1801 O O . LYS A 1 226 ? 0.002 -11.092 -10.930 1.00 96.62 226 LYS A O 1
ATOM 1806 N N . GLN A 1 227 ? -0.719 -11.135 -8.808 1.00 96.12 227 GLN A N 1
ATOM 1807 C CA . GLN A 1 227 ? 0.391 -10.359 -8.256 1.00 96.12 227 GLN A CA 1
ATOM 1808 C C . GLN A 1 227 ? 1.735 -10.874 -8.785 1.00 96.12 227 GLN A C 1
ATOM 1810 O O . GLN A 1 227 ? 2.559 -10.091 -9.238 1.00 96.12 227 GLN A O 1
ATOM 1815 N N . THR A 1 228 ? 1.951 -12.193 -8.750 1.00 95.94 228 THR A N 1
ATOM 1816 C CA . THR A 1 228 ? 3.282 -12.783 -8.924 1.00 95.94 228 THR A CA 1
ATOM 1817 C C . THR A 1 228 ? 3.918 -12.382 -10.250 1.00 95.94 228 THR A C 1
ATOM 1819 O O . THR A 1 228 ? 5.100 -12.048 -10.266 1.00 95.94 228 THR A O 1
ATOM 1822 N N . THR A 1 229 ? 3.146 -12.333 -11.341 1.00 95.38 229 THR A N 1
ATOM 1823 C CA . THR A 1 229 ? 3.670 -11.923 -12.652 1.00 95.38 229 THR A CA 1
ATOM 1824 C C . THR A 1 229 ? 4.047 -10.442 -12.667 1.00 95.38 229 THR A C 1
ATOM 1826 O O . THR A 1 229 ? 5.109 -10.080 -13.176 1.00 95.38 229 THR A O 1
ATOM 1829 N N . TYR A 1 230 ? 3.230 -9.586 -12.048 1.00 96.12 230 TYR A N 1
ATOM 1830 C CA . TYR A 1 230 ? 3.500 -8.154 -11.900 1.00 96.12 230 TYR A CA 1
ATOM 1831 C C . TYR A 1 230 ? 4.721 -7.880 -11.025 1.00 96.12 230 TYR A C 1
ATOM 1833 O O . TYR A 1 230 ? 5.578 -7.091 -11.421 1.00 96.12 230 TYR A O 1
ATOM 1841 N N . HIS A 1 231 ? 4.842 -8.559 -9.883 1.00 96.25 231 HIS A N 1
ATOM 1842 C CA . HIS A 1 231 ? 6.029 -8.483 -9.038 1.00 96.25 231 HIS A CA 1
ATOM 1843 C C . HIS A 1 231 ? 7.283 -8.924 -9.791 1.00 96.25 231 HIS A C 1
ATOM 1845 O O . HIS A 1 231 ? 8.266 -8.201 -9.753 1.00 96.25 231 HIS A O 1
ATOM 1851 N N . THR A 1 232 ? 7.254 -10.020 -10.558 1.00 95.62 232 THR A N 1
ATOM 1852 C CA . THR A 1 232 ? 8.409 -10.415 -11.387 1.00 95.62 232 THR A CA 1
ATOM 1853 C C . THR A 1 232 ? 8.816 -9.318 -12.378 1.00 95.62 232 THR A C 1
ATOM 1855 O O . THR A 1 232 ? 10.003 -9.034 -12.527 1.00 95.62 232 THR A O 1
ATOM 1858 N N . GLY A 1 233 ? 7.854 -8.668 -13.042 1.00 95.62 233 GLY A N 1
ATOM 1859 C CA . GLY A 1 233 ? 8.145 -7.556 -13.952 1.00 95.62 233 GLY A CA 1
ATOM 1860 C C . GLY A 1 233 ? 8.740 -6.333 -13.241 1.00 95.62 233 GLY A C 1
ATOM 1861 O O . GLY A 1 233 ? 9.688 -5.724 -13.741 1.00 95.62 233 GLY A O 1
ATOM 1862 N N . LEU A 1 234 ? 8.205 -5.983 -12.070 1.00 96.94 234 LEU A N 1
ATOM 1863 C CA . LEU A 1 234 ? 8.680 -4.860 -11.259 1.00 96.94 234 LEU A CA 1
ATOM 1864 C C . LEU A 1 234 ? 10.055 -5.134 -10.635 1.00 96.94 234 LEU A C 1
ATOM 1866 O O . LEU A 1 234 ? 10.924 -4.271 -10.708 1.00 96.94 234 LEU A O 1
ATOM 1870 N N . ASP A 1 235 ? 10.286 -6.325 -10.092 1.00 96.12 235 ASP A N 1
ATOM 1871 C CA . ASP A 1 235 ? 11.580 -6.751 -9.555 1.00 96.12 235 ASP A CA 1
ATOM 1872 C C . ASP A 1 235 ? 12.656 -6.750 -10.652 1.00 96.12 235 ASP A C 1
ATOM 1874 O O . ASP A 1 235 ? 13.725 -6.165 -10.479 1.00 96.12 235 ASP A O 1
ATOM 1878 N N . ALA A 1 236 ? 12.345 -7.270 -11.846 1.00 94.75 236 ALA A N 1
ATOM 1879 C CA . ALA A 1 236 ? 13.249 -7.183 -12.994 1.00 94.75 236 ALA A CA 1
ATOM 1880 C C . ALA A 1 236 ? 13.587 -5.726 -13.361 1.00 94.75 236 ALA A C 1
ATOM 1882 O O . ALA A 1 236 ? 14.735 -5.420 -13.691 1.00 94.75 236 ALA A O 1
ATOM 1883 N N . MET A 1 237 ? 12.612 -4.813 -13.274 1.00 95.81 237 MET A N 1
ATOM 1884 C CA . MET A 1 237 ? 12.857 -3.380 -13.448 1.00 95.81 237 MET A CA 1
ATOM 1885 C C . MET A 1 237 ? 13.790 -2.843 -12.354 1.00 95.81 237 MET A C 1
ATOM 1887 O O . MET A 1 237 ? 14.779 -2.187 -12.670 1.00 95.81 237 MET A O 1
ATOM 1891 N N . VAL A 1 238 ? 13.533 -3.146 -11.077 1.00 96.06 238 VAL A N 1
ATOM 1892 C CA . VAL A 1 238 ? 14.380 -2.725 -9.945 1.00 96.06 238 VAL A CA 1
ATOM 1893 C C . VAL A 1 238 ? 15.824 -3.208 -10.114 1.00 96.06 238 VAL A C 1
ATOM 1895 O O . VAL A 1 238 ? 16.759 -2.428 -9.923 1.00 96.06 238 VAL A O 1
ATOM 1898 N N . GLN A 1 239 ? 16.025 -4.461 -10.519 1.00 93.31 239 GLN A N 1
ATOM 1899 C CA . GLN A 1 239 ? 17.352 -5.019 -10.782 1.00 93.31 239 GLN A CA 1
ATOM 1900 C C . GLN A 1 239 ? 18.035 -4.322 -11.968 1.00 93.31 239 GLN A C 1
ATOM 1902 O O . GLN A 1 239 ? 19.206 -3.944 -11.869 1.00 93.31 239 GLN A O 1
ATOM 1907 N N . GLY A 1 240 ? 17.301 -4.080 -13.059 1.00 92.44 240 GLY A N 1
ATOM 1908 C CA . GLY A 1 240 ? 17.793 -3.348 -14.229 1.00 92.44 240 GLY A CA 1
ATOM 1909 C C . GLY A 1 240 ? 18.235 -1.921 -13.898 1.00 92.44 240 GLY A C 1
ATOM 1910 O O . GLY A 1 240 ? 19.293 -1.488 -14.343 1.00 92.44 240 GLY A O 1
ATOM 1911 N N . LEU A 1 241 ? 17.511 -1.213 -13.025 1.00 92.12 241 LEU A N 1
ATOM 1912 C CA . LEU A 1 241 ? 17.843 0.157 -12.605 1.00 92.12 241 LEU A CA 1
ATOM 1913 C C . LEU A 1 241 ? 19.197 0.300 -11.888 1.00 92.12 241 LEU A C 1
ATOM 1915 O O . LEU A 1 241 ? 19.747 1.406 -11.829 1.00 92.12 241 LEU A O 1
ATOM 1919 N N . ASN A 1 242 ? 19.734 -0.791 -11.338 1.00 83.44 242 ASN A N 1
ATOM 1920 C CA . ASN A 1 242 ? 21.060 -0.813 -10.719 1.00 83.44 242 ASN A CA 1
ATOM 1921 C C . ASN A 1 242 ? 22.181 -1.132 -11.718 1.00 83.44 242 ASN A C 1
ATOM 1923 O O . ASN A 1 242 ? 23.329 -0.758 -11.478 1.00 83.44 242 ASN A O 1
ATOM 1927 N N . ASN A 1 243 ? 21.850 -1.789 -12.830 1.00 83.56 243 ASN A N 1
ATOM 1928 C CA . ASN A 1 243 ? 22.818 -2.352 -13.771 1.00 83.56 243 ASN A CA 1
ATOM 1929 C C . ASN A 1 243 ? 22.872 -1.596 -15.106 1.00 83.56 243 ASN A C 1
ATOM 1931 O O . ASN A 1 243 ? 23.905 -1.585 -15.773 1.00 83.56 243 ASN A O 1
ATOM 1935 N N . GLU A 1 244 ? 21.777 -0.951 -15.503 1.00 79.75 244 GLU A N 1
ATOM 1936 C CA . GLU A 1 244 ? 21.627 -0.318 -16.806 1.00 79.75 244 GLU A CA 1
ATOM 1937 C C . GLU A 1 244 ? 21.671 1.208 -16.732 1.00 79.75 244 GLU A C 1
ATOM 1939 O O . GLU A 1 244 ? 21.177 1.858 -15.805 1.00 79.75 244 GLU A O 1
ATOM 1944 N N . ARG A 1 245 ? 22.231 1.814 -17.782 1.00 83.69 245 ARG A N 1
ATOM 1945 C CA . ARG A 1 245 ? 22.184 3.263 -17.964 1.00 83.69 245 ARG A CA 1
ATOM 1946 C C . ARG A 1 245 ? 20.851 3.655 -18.598 1.00 83.69 245 ARG A C 1
ATOM 1948 O O . ARG A 1 245 ? 20.724 3.651 -19.818 1.00 83.69 245 ARG A O 1
ATOM 1955 N N . VAL A 1 246 ? 19.890 4.052 -17.769 1.00 91.00 246 VAL A N 1
ATOM 1956 C CA . VAL A 1 246 ? 18.676 4.752 -18.214 1.00 91.00 246 VAL A CA 1
ATOM 1957 C C . VAL A 1 246 ? 18.947 6.259 -18.179 1.00 91.00 246 VAL A C 1
ATOM 1959 O O . VAL A 1 246 ? 19.206 6.832 -17.120 1.00 91.00 246 VAL A O 1
ATOM 1962 N N . ASP A 1 247 ? 18.948 6.898 -19.346 1.00 92.50 247 ASP A N 1
ATOM 1963 C CA . ASP A 1 247 ? 19.428 8.271 -19.558 1.00 92.50 247 ASP A CA 1
ATOM 1964 C C . ASP A 1 247 ? 18.332 9.273 -19.949 1.00 92.50 247 ASP A C 1
ATOM 1966 O O . ASP A 1 247 ? 18.593 10.474 -20.026 1.00 92.50 247 ASP A O 1
ATOM 1970 N N . SER A 1 248 ? 17.099 8.811 -20.162 1.00 96.38 248 SER A N 1
ATOM 1971 C CA . SER A 1 248 ? 15.982 9.660 -20.570 1.00 96.38 248 SER A CA 1
ATOM 1972 C C . SER A 1 248 ? 14.652 9.219 -19.960 1.00 96.38 248 SER A C 1
ATOM 1974 O O . SER A 1 248 ? 14.445 8.052 -19.623 1.00 96.38 248 SER A O 1
ATOM 1976 N N . LYS A 1 249 ? 13.724 10.179 -19.832 1.00 96.06 249 LYS A N 1
ATOM 1977 C CA . LYS A 1 249 ? 12.358 9.951 -19.328 1.00 96.06 249 LYS A CA 1
ATOM 1978 C C . LYS A 1 249 ? 11.593 8.951 -20.199 1.00 96.06 249 LYS A C 1
ATOM 1980 O O . LYS A 1 249 ? 10.923 8.072 -19.674 1.00 96.06 249 LYS A O 1
ATOM 1985 N N . ALA A 1 250 ? 11.733 9.077 -21.521 1.00 94.12 250 ALA A N 1
ATOM 1986 C CA . ALA A 1 250 ? 11.070 8.209 -22.489 1.00 94.12 250 ALA A CA 1
ATOM 1987 C C . ALA A 1 250 ? 11.549 6.755 -22.381 1.00 94.12 250 ALA A C 1
ATOM 1989 O O . ALA A 1 250 ? 10.724 5.848 -22.402 1.00 94.12 250 ALA A O 1
ATOM 1990 N N . ARG A 1 251 ? 12.861 6.535 -22.202 1.00 94.75 251 ARG A N 1
ATOM 1991 C CA . ARG A 1 251 ? 13.408 5.192 -21.980 1.00 94.75 251 ARG A CA 1
ATOM 1992 C C . ARG A 1 251 ? 12.908 4.592 -20.667 1.00 94.75 251 ARG A C 1
ATOM 1994 O O . ARG A 1 251 ? 12.384 3.490 -20.681 1.00 94.75 251 ARG A O 1
ATOM 2001 N N . PHE A 1 252 ? 12.977 5.344 -19.565 1.00 96.00 252 PHE A N 1
ATOM 2002 C CA . PHE A 1 252 ? 12.478 4.886 -18.262 1.00 96.00 252 PHE A CA 1
ATOM 2003 C C . PHE A 1 252 ? 10.998 4.473 -18.305 1.00 96.00 252 PHE A C 1
ATOM 2005 O O . PHE A 1 252 ? 10.619 3.437 -17.762 1.00 96.00 252 PHE A O 1
ATOM 2012 N N . GLU A 1 253 ? 10.159 5.275 -18.966 1.00 94.38 253 GLU A N 1
ATOM 2013 C CA . GLU A 1 253 ? 8.744 4.960 -19.166 1.00 94.38 253 GLU A CA 1
ATOM 2014 C C . GLU A 1 253 ? 8.544 3.728 -20.062 1.00 94.38 253 GLU A C 1
ATOM 2016 O O . GLU A 1 253 ? 7.723 2.869 -19.740 1.00 94.38 253 GLU A O 1
ATOM 2021 N N . GLY A 1 254 ? 9.290 3.638 -21.168 1.00 92.50 254 GLY A N 1
ATOM 2022 C CA . GLY A 1 254 ? 9.238 2.515 -22.103 1.00 92.50 254 GLY A CA 1
ATOM 2023 C C . GLY A 1 254 ? 9.596 1.188 -21.439 1.00 92.50 254 GLY A C 1
ATOM 2024 O O . GLY A 1 254 ? 8.807 0.248 -21.524 1.00 92.50 254 GLY A O 1
ATOM 2025 N N . ASP A 1 255 ? 10.716 1.152 -20.713 1.00 94.38 255 ASP A N 1
ATOM 2026 C CA . ASP A 1 255 ? 11.202 -0.035 -20.004 1.00 94.38 255 ASP A CA 1
ATOM 2027 C C . ASP A 1 255 ? 10.163 -0.509 -18.974 1.00 94.38 255 ASP A C 1
ATOM 2029 O O . ASP A 1 255 ? 9.792 -1.683 -18.945 1.00 94.38 255 ASP A O 1
ATOM 2033 N N . LEU A 1 256 ? 9.604 0.413 -18.176 1.00 94.56 256 LEU A N 1
ATOM 2034 C CA . LEU A 1 256 ? 8.563 0.080 -17.202 1.00 94.56 256 LEU A CA 1
ATOM 2035 C C . LEU A 1 256 ? 7.307 -0.495 -17.875 1.00 94.56 256 LEU A C 1
ATOM 2037 O O . LEU A 1 256 ? 6.770 -1.512 -17.430 1.00 94.56 256 LEU A O 1
ATOM 2041 N N . LEU A 1 257 ? 6.820 0.149 -18.940 1.00 92.56 257 LEU A N 1
ATOM 2042 C CA . LEU A 1 257 ? 5.639 -0.316 -19.667 1.00 92.56 257 LEU A CA 1
ATOM 2043 C C . LEU A 1 257 ? 5.869 -1.681 -20.318 1.00 92.56 257 LEU A C 1
ATOM 2045 O O . LEU A 1 257 ? 4.956 -2.505 -20.325 1.00 92.56 257 LEU A O 1
ATOM 2049 N N . GLU A 1 258 ? 7.064 -1.937 -20.845 1.00 92.00 258 GLU A N 1
ATOM 2050 C CA . GLU A 1 258 ? 7.430 -3.235 -21.408 1.00 92.00 258 GLU A CA 1
ATOM 2051 C C . GLU A 1 258 ? 7.334 -4.341 -20.350 1.00 92.00 258 GLU A C 1
ATOM 2053 O O . GLU A 1 258 ? 6.642 -5.338 -20.576 1.00 92.00 258 GLU A O 1
ATOM 2058 N N . LYS A 1 259 ? 7.948 -4.146 -19.173 1.00 93.38 259 LYS A N 1
ATOM 2059 C CA . LYS A 1 259 ? 7.901 -5.138 -18.085 1.00 93.38 259 LYS A CA 1
ATOM 2060 C C . LYS A 1 259 ? 6.475 -5.388 -17.596 1.00 93.38 259 LYS A C 1
ATOM 2062 O O . LYS A 1 259 ? 6.085 -6.538 -17.403 1.00 93.38 259 LYS A O 1
ATOM 2067 N N . LEU A 1 260 ? 5.673 -4.332 -17.454 1.00 91.62 260 LEU A N 1
ATOM 2068 C CA . LEU A 1 260 ? 4.283 -4.447 -17.004 1.00 91.62 260 LEU A CA 1
ATOM 2069 C C . LEU A 1 260 ? 3.373 -5.123 -18.038 1.00 91.62 260 LEU A C 1
ATOM 2071 O O . LEU A 1 260 ? 2.480 -5.876 -17.659 1.00 91.62 260 LEU A O 1
ATOM 2075 N N . ARG A 1 261 ? 3.600 -4.914 -19.341 1.00 89.56 261 ARG A N 1
ATOM 2076 C CA . ARG A 1 261 ? 2.863 -5.641 -20.390 1.00 89.56 261 ARG A CA 1
ATOM 2077 C C . ARG A 1 261 ? 3.264 -7.103 -20.475 1.00 89.56 261 ARG A C 1
ATOM 2079 O O . ARG A 1 261 ? 2.408 -7.943 -20.725 1.00 89.56 261 ARG A O 1
ATOM 2086 N N . ALA A 1 262 ? 4.546 -7.411 -20.292 1.00 90.25 262 ALA A N 1
ATOM 2087 C CA . ALA A 1 262 ? 5.006 -8.794 -20.254 1.00 90.25 262 ALA A CA 1
ATOM 2088 C C . ALA A 1 262 ? 4.349 -9.569 -19.099 1.00 90.25 262 ALA A C 1
ATOM 2090 O O . ALA A 1 262 ? 3.993 -10.725 -19.284 1.00 90.25 262 ALA A O 1
ATOM 2091 N N . ALA A 1 263 ? 4.118 -8.908 -17.960 1.00 87.88 263 ALA A N 1
ATOM 2092 C CA . ALA A 1 263 ? 3.425 -9.473 -16.801 1.00 87.88 263 ALA A CA 1
ATOM 2093 C C . ALA A 1 263 ? 1.907 -9.676 -16.985 1.00 87.88 263 ALA A C 1
ATOM 2095 O O . ALA A 1 263 ? 1.306 -10.450 -16.239 1.00 87.88 263 ALA A O 1
ATOM 2096 N N . ALA A 1 264 ? 1.289 -8.967 -17.937 1.00 83.31 264 ALA A N 1
ATOM 2097 C CA . ALA A 1 264 ? -0.150 -9.024 -18.205 1.00 83.31 264 ALA A CA 1
ATOM 2098 C C . ALA A 1 264 ? -0.565 -10.185 -19.133 1.00 83.31 264 ALA A C 1
ATOM 2100 O O . ALA A 1 264 ? -1.761 -10.420 -19.305 1.00 83.31 264 ALA A O 1
ATOM 2101 N N . LYS A 1 265 ? 0.403 -10.867 -19.759 1.00 79.38 265 LYS A N 1
ATOM 2102 C CA . LYS A 1 265 ? 0.189 -12.031 -20.634 1.00 79.38 265 LYS A CA 1
ATOM 2103 C C . LYS A 1 265 ? 0.145 -13.322 -19.827 1.00 79.38 265 LYS A C 1
ATOM 2105 O O . LYS A 1 265 ? -0.680 -14.185 -20.196 1.00 79.38 265 LYS A O 1
#

Solvent-accessible surface area (backbone atoms only — not comparable to full-atom values): 14562 Å² total; per-residue (Å²): 132,68,66,71,57,54,55,54,50,51,52,49,51,50,50,52,49,52,52,50,52,49,52,36,46,77,71,70,75,55,89,84,86,80,67,66,60,65,64,52,47,51,54,47,52,54,51,46,33,70,71,70,71,67,62,84,20,80,39,66,55,49,15,48,49,52,27,53,51,22,45,60,70,44,34,28,54,63,20,22,73,24,30,38,69,72,43,16,48,55,30,46,77,38,20,69,58,44,28,53,41,40,50,38,48,51,49,49,51,52,52,26,53,77,69,74,37,61,43,66,70,53,50,51,52,50,47,26,45,23,36,61,68,62,54,56,42,77,44,71,81,47,48,64,46,97,81,70,54,38,29,43,33,29,49,42,70,58,65,79,84,41,97,63,64,82,8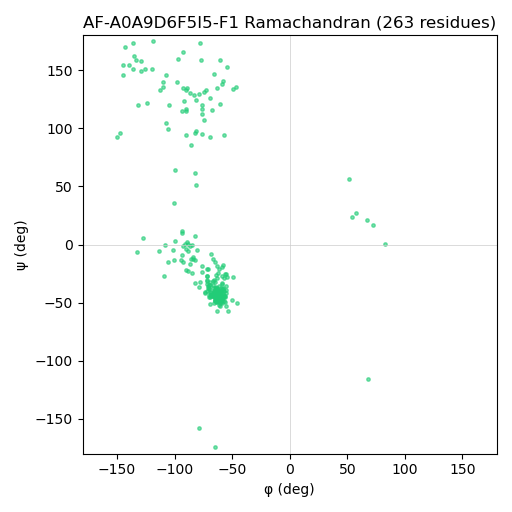7,73,66,76,71,58,80,84,48,76,60,49,61,64,80,53,45,53,18,56,77,50,56,68,57,70,54,42,59,56,28,42,29,39,59,62,87,80,28,24,22,39,51,58,90,75,52,71,68,48,51,53,47,45,52,49,42,64,72,51,37,62,42,44,35,52,24,40,46,53,46,54,57,42,67,78,75,52,91,78,89,45,46,69,55,51,48,48,55,52,51,51,31,52,43,64,34,57,109

Radius of gyration: 21.13 Å; Cα contacts (8 Å, |Δi|>4): 316; chains: 1; bounding box: 50×46×70 Å

Sequence (265 aa):
MAEMRVSSFLVLAAVVGVVGVVVLAFFGYIGIGWLNQKNLKEAFEGGLAATSGYTPAKTPSEAMDKFQEAITKRQYKFAAKYCTKDYAEFLTRSHTAASQMGGDIDSIRNWGKKKGLLTDKVTLLLYRLDPFPTNFKVGPAPKEDSSKTKAYGSFLWDNSIFTFNPWTVSFGPEAQQIDMRMYQCVLVEPRTQFNRVELVKEGEEWKLNIPTNQQWNLNVNYFIDKQTTYHTGLDAMVQGLNNERVDSKARFEGDLLEKLRAAAK

Mean predicted aligned error: 9.71 Å

Secondary structure (DSSP, 8-state):
--HHHHHHHHHHHHHHHHHHHHHHHHTT-----SS-HHHHHHHHHHHHHHHTT-PPPSSHHHHHHHHHHHHHTT-HHHHGGGB-HHHHHHHHHHHHHHHHHHHHHHHHHHHHHHTT---HHHHHHHHHHSSS-S-EEE-SPPEE-TTSSEEEE-EEE-GGG-SS-TTS----GGGTTS-TTTSS-TTS-SGGGGTSEEEEEETTEEEEE----HHHHHHHHHHHHHHHHHHHHHHHHHHHHHHS---SHHHHHHHHHHHHHHHT-

Foldseek 3Di:
DVVVVVVVVVVVCVVCVLVVVVVCVVVPNDDPPDPPCVVCVVVVVVVCCVVVVLDFAQDQVSLQQQLLVCVLQLNLQSNLSQADDPLSVLSNVCSVLLSLLLVLLVLLVVLCVVQVLDDLVSLLQSQLLRLADSQKDWDPDWAADPVNFKTKTAIDGDPVSHPDDSVPDDDPPLCVLAPSLSRHSLSCPPVVCRGIWMWGDDPSGIHTYRDDDPVSVVSSVVSVVLSVLSSVLSVVLSVCSVVDDDPHSVSSVVSSSVSNSRSSD